Protein AF-A0A7X9KRI1-F1 (afdb_monomer_lite)

Structure (mmCIF, N/CA/C/O backbone):
data_AF-A0A7X9KRI1-F1
#
_entry.id   AF-A0A7X9KRI1-F1
#
loop_
_atom_site.group_PDB
_atom_site.id
_atom_site.type_symbol
_atom_site.label_atom_id
_atom_site.label_alt_id
_atom_site.label_comp_id
_atom_site.label_asym_id
_atom_site.label_entity_id
_atom_site.label_seq_id
_atom_site.pdbx_PDB_ins_code
_atom_site.Cartn_x
_atom_site.Cartn_y
_atom_site.Cartn_z
_atom_site.occupancy
_atom_site.B_iso_or_equiv
_atom_site.auth_seq_id
_atom_site.auth_comp_id
_atom_site.auth_asym_id
_atom_site.auth_atom_id
_atom_site.pdbx_PDB_model_num
ATOM 1 N N . MET A 1 1 ? 66.481 37.952 42.978 1.00 47.50 1 MET A N 1
ATOM 2 C CA . MET A 1 1 ? 66.354 36.515 42.652 1.00 47.50 1 MET A CA 1
ATOM 3 C C . MET A 1 1 ? 64.896 36.267 42.264 1.00 47.50 1 MET A C 1
ATOM 5 O O . MET A 1 1 ? 64.046 36.184 43.138 1.00 47.50 1 MET A O 1
ATOM 9 N N . VAL A 1 2 ? 64.579 36.342 40.968 1.00 37.78 2 VAL A N 1
ATOM 10 C CA . VAL A 1 2 ? 63.198 36.349 40.440 1.00 37.78 2 VAL A CA 1
ATOM 11 C C . VAL A 1 2 ? 62.730 34.905 40.237 1.00 37.78 2 VAL A C 1
ATOM 13 O O . VAL A 1 2 ? 63.400 34.142 39.549 1.00 37.78 2 VAL A O 1
ATOM 16 N N . ARG A 1 3 ? 61.605 34.516 40.853 1.00 44.22 3 ARG A N 1
ATOM 17 C CA . ARG A 1 3 ? 60.952 33.211 40.650 1.00 44.22 3 ARG A CA 1
ATOM 18 C C . ARG A 1 3 ? 59.952 33.323 39.497 1.00 44.22 3 ARG A C 1
ATOM 20 O O . ARG A 1 3 ? 58.999 34.088 39.595 1.00 44.22 3 ARG A O 1
ATOM 27 N N . PHE A 1 4 ? 60.168 32.559 38.429 1.00 47.22 4 PHE A N 1
ATOM 28 C CA . PHE A 1 4 ? 59.212 32.393 37.333 1.00 47.22 4 PHE A CA 1
ATOM 29 C C . PHE A 1 4 ? 58.209 31.287 37.683 1.00 47.22 4 PHE A C 1
ATOM 31 O O . PHE A 1 4 ? 58.608 30.165 37.984 1.00 47.22 4 PHE A O 1
ATOM 38 N N . TYR A 1 5 ? 56.914 31.597 37.626 1.00 49.72 5 TYR A N 1
ATOM 39 C CA . TYR A 1 5 ? 55.837 30.605 37.641 1.00 49.72 5 TYR A CA 1
ATOM 40 C C . TYR A 1 5 ? 55.411 30.337 36.194 1.00 49.72 5 TYR A C 1
ATOM 42 O O . TYR A 1 5 ? 55.049 31.265 35.472 1.00 49.72 5 TYR A O 1
ATOM 50 N N . HIS A 1 6 ? 55.464 29.080 35.753 1.00 50.38 6 HIS A N 1
ATOM 51 C CA . HIS A 1 6 ? 54.908 28.664 34.467 1.00 50.38 6 HIS A CA 1
ATOM 52 C C . HIS A 1 6 ? 53.459 28.210 34.661 1.00 50.38 6 HIS A C 1
ATOM 54 O O . HIS A 1 6 ? 53.194 27.209 35.321 1.00 50.38 6 HIS A O 1
ATOM 60 N N . ILE A 1 7 ? 52.526 28.972 34.091 1.00 54.62 7 ILE A N 1
ATOM 61 C CA . ILE A 1 7 ? 51.109 28.616 33.981 1.00 54.62 7 ILE A CA 1
ATOM 62 C C . ILE A 1 7 ? 50.945 27.837 32.674 1.00 54.62 7 ILE A C 1
ATOM 64 O O . ILE A 1 7 ? 51.150 28.385 31.593 1.00 54.62 7 ILE A O 1
ATOM 68 N N . ILE A 1 8 ? 50.603 26.553 32.771 1.00 50.59 8 ILE A N 1
ATOM 69 C CA . ILE A 1 8 ? 50.297 25.701 31.618 1.00 50.59 8 ILE A CA 1
ATOM 70 C C . ILE A 1 8 ? 48.796 25.827 31.335 1.00 50.59 8 ILE A C 1
ATOM 72 O O . ILE A 1 8 ? 47.972 25.398 32.139 1.00 50.59 8 ILE A O 1
ATOM 76 N N . TYR A 1 9 ? 48.438 26.419 30.195 1.00 43.12 9 TYR A N 1
ATOM 77 C CA . TYR A 1 9 ? 47.066 26.410 29.685 1.00 43.12 9 TYR A CA 1
ATOM 78 C C . TYR A 1 9 ? 46.799 25.079 28.975 1.00 43.12 9 TYR A C 1
ATOM 80 O O . TYR A 1 9 ? 47.398 24.788 27.941 1.00 43.12 9 TYR A O 1
ATOM 88 N N . LEU A 1 10 ? 45.895 24.267 29.527 1.00 44.69 10 LEU A N 1
ATOM 89 C CA . LEU A 1 10 ? 45.427 23.032 28.901 1.00 44.69 10 LEU A CA 1
ATOM 90 C C . LEU A 1 10 ? 44.306 23.375 27.905 1.00 44.69 10 LEU A C 1
ATOM 92 O O . LEU A 1 10 ? 43.187 23.699 28.297 1.00 44.69 10 LEU A O 1
ATOM 96 N N . PHE A 1 11 ? 44.614 23.336 26.610 1.00 45.22 11 PHE A N 1
ATOM 97 C CA . PHE A 1 11 ? 43.640 23.542 25.537 1.00 45.22 11 PHE A CA 1
ATOM 98 C C . PHE A 1 11 ? 42.855 22.235 25.326 1.00 45.22 11 PHE A C 1
ATOM 100 O O . PHE A 1 11 ? 43.357 21.279 24.737 1.00 45.22 11 PHE A O 1
ATOM 107 N N . SER A 1 12 ? 41.634 22.161 25.858 1.00 49.75 12 SER A N 1
ATOM 108 C CA . SER A 1 12 ? 40.716 21.038 25.629 1.00 49.75 12 SER A CA 1
ATOM 109 C C . SER A 1 12 ? 40.182 21.098 24.195 1.00 49.75 12 SER A C 1
ATOM 111 O O . SER A 1 12 ? 39.273 21.873 23.898 1.00 49.75 12 SER A O 1
ATOM 113 N N . LEU A 1 13 ? 40.728 20.268 23.307 1.00 46.34 13 LEU A N 1
ATOM 114 C CA . LEU A 1 13 ? 40.209 20.072 21.956 1.00 46.34 13 LEU A CA 1
ATOM 115 C C . LEU A 1 13 ? 38.943 19.199 22.020 1.00 46.34 13 LEU A C 1
ATOM 117 O O . LEU A 1 13 ? 39.018 17.979 22.157 1.00 46.34 13 LEU A O 1
ATOM 121 N N . SER A 1 14 ? 37.768 19.823 21.949 1.00 53.50 14 SER A N 1
ATOM 122 C CA . SER A 1 14 ? 36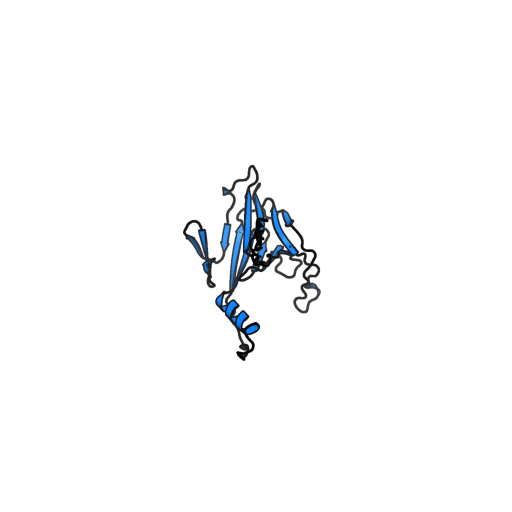.488 19.119 21.849 1.00 53.50 14 SER A CA 1
ATOM 123 C C . SER A 1 14 ? 36.386 18.433 20.484 1.00 53.50 14 SER A C 1
ATOM 125 O O . SER A 1 14 ? 36.140 19.078 19.467 1.00 53.50 14 SER A O 1
ATOM 127 N N . VAL A 1 15 ? 36.587 17.117 20.450 1.00 52.44 15 VAL A N 1
ATOM 128 C CA . VAL A 1 15 ? 36.335 16.303 19.258 1.00 52.44 15 VAL A CA 1
ATOM 129 C C . VAL A 1 15 ? 34.825 16.279 19.012 1.00 52.44 15 VAL A C 1
ATOM 131 O O . VAL A 1 15 ? 34.081 15.603 19.720 1.00 52.44 15 VAL A O 1
ATOM 134 N N . PHE A 1 16 ? 34.359 17.025 18.011 1.00 50.47 16 PHE A N 1
ATOM 135 C CA . PHE A 1 16 ? 33.021 16.835 17.458 1.00 50.47 16 PHE A CA 1
ATOM 136 C C . PHE A 1 16 ? 32.996 15.480 16.751 1.00 50.47 16 PHE A C 1
ATOM 138 O O . PHE A 1 16 ? 33.520 15.322 15.649 1.00 50.47 16 PHE A O 1
ATOM 145 N N . VAL A 1 17 ? 32.395 14.484 17.397 1.00 55.81 17 VAL A N 1
ATOM 146 C CA . VAL A 1 17 ? 32.051 13.225 16.740 1.00 55.81 17 VAL A CA 1
ATOM 147 C C . VAL A 1 17 ? 30.963 13.542 15.717 1.00 55.81 17 VAL A C 1
ATOM 149 O O . VAL A 1 17 ? 29.787 13.673 16.056 1.00 55.81 17 VAL A O 1
ATOM 152 N N . VAL A 1 18 ? 31.357 13.688 14.452 1.00 51.06 18 VAL A N 1
ATOM 153 C CA . VAL A 1 18 ? 30.425 13.672 13.324 1.00 51.06 18 VAL A CA 1
ATOM 154 C C . VAL A 1 18 ? 29.908 12.242 13.216 1.00 51.06 18 VAL A C 1
ATOM 156 O O . VAL A 1 18 ? 30.509 11.377 12.581 1.00 51.06 18 VAL A O 1
ATOM 159 N N . CYS A 1 19 ? 28.806 11.964 13.906 1.00 50.53 19 CYS A N 1
ATOM 160 C CA . CYS A 1 19 ? 28.076 10.727 13.706 1.00 50.53 19 CYS A CA 1
ATOM 161 C C . CYS A 1 19 ? 27.526 10.771 12.277 1.00 50.53 19 CYS A C 1
ATOM 163 O O . CYS A 1 19 ? 26.693 11.619 11.958 1.00 50.53 19 CYS A O 1
ATOM 165 N N . SER A 1 20 ? 28.031 9.903 11.397 1.00 44.53 20 SER A N 1
ATOM 166 C CA . SER A 1 20 ? 27.462 9.728 10.062 1.00 44.53 20 SER A CA 1
ATOM 167 C C . SER A 1 20 ? 26.020 9.252 10.222 1.00 44.53 20 SER A C 1
ATOM 169 O O . SER A 1 20 ? 25.772 8.075 10.487 1.00 44.53 20 SER A O 1
ATOM 171 N N . GLN A 1 21 ? 25.056 10.163 10.092 1.00 44.91 21 GLN A N 1
ATOM 172 C CA . GLN A 1 21 ? 23.663 9.770 9.951 1.00 44.91 21 GLN A CA 1
ATOM 173 C C . GLN A 1 21 ? 23.545 9.041 8.617 1.00 44.91 21 GLN A C 1
ATOM 175 O O . GLN A 1 21 ? 23.711 9.635 7.553 1.00 44.91 21 GLN A O 1
ATOM 180 N N . LYS A 1 22 ? 23.273 7.735 8.664 1.00 40.38 22 LYS A N 1
ATOM 181 C CA . LYS A 1 22 ? 22.769 7.031 7.489 1.00 40.38 22 LYS A CA 1
ATOM 182 C C . LYS A 1 22 ? 21.443 7.694 7.122 1.00 40.38 22 LYS A C 1
ATOM 184 O O . LYS A 1 22 ? 20.450 7.508 7.821 1.00 40.38 22 LYS A O 1
ATOM 189 N N . SER A 1 23 ? 21.451 8.508 6.068 1.00 42.72 23 SER A N 1
ATOM 190 C CA . SER A 1 23 ? 20.224 9.002 5.456 1.00 42.72 23 SER A CA 1
ATOM 191 C C . SER A 1 23 ? 19.541 7.801 4.823 1.00 42.72 23 SER A C 1
ATOM 193 O O . SER A 1 23 ? 19.980 7.287 3.795 1.00 42.72 23 SER A O 1
ATOM 195 N N . PHE A 1 24 ? 18.526 7.275 5.497 1.00 56.03 24 PHE A N 1
ATOM 196 C CA . PHE A 1 24 ? 17.651 6.302 4.875 1.00 56.03 24 PHE A CA 1
ATOM 197 C C . PHE A 1 24 ? 16.718 7.060 3.934 1.00 56.03 24 PHE A C 1
ATOM 199 O O . PHE A 1 24 ? 16.092 8.034 4.355 1.00 56.03 24 PHE A O 1
ATOM 206 N N . GLY A 1 25 ? 16.622 6.614 2.679 1.00 66.62 25 GLY A N 1
ATOM 207 C CA . GLY A 1 25 ? 15.650 7.157 1.735 1.00 66.62 25 GLY A CA 1
ATOM 208 C C . GLY A 1 25 ? 14.253 7.144 2.357 1.00 66.62 25 GLY A C 1
ATOM 209 O O . GLY A 1 25 ? 13.829 6.145 2.945 1.00 66.62 25 GLY A O 1
ATOM 210 N N . GLN A 1 26 ? 13.558 8.276 2.301 1.00 84.25 26 GLN A N 1
ATOM 211 C CA . GLN A 1 26 ? 12.195 8.360 2.802 1.00 84.25 26 GLN A CA 1
ATOM 212 C C . GLN A 1 26 ? 11.273 7.619 1.833 1.00 84.25 26 GLN A C 1
ATOM 214 O O . GLN A 1 26 ? 11.330 7.860 0.635 1.00 84.25 26 GLN A O 1
ATOM 219 N N . ILE A 1 27 ? 10.420 6.725 2.341 1.00 92.56 27 ILE A N 1
ATOM 220 C CA . ILE A 1 27 ? 9.393 6.101 1.505 1.00 92.56 27 ILE A CA 1
ATOM 221 C C . ILE A 1 27 ? 8.435 7.181 1.007 1.00 92.56 27 ILE A C 1
ATOM 223 O O . ILE A 1 27 ? 7.891 7.965 1.790 1.00 92.56 27 ILE A O 1
ATOM 227 N N . GLU A 1 28 ? 8.229 7.175 -0.301 1.00 95.62 28 GLU A N 1
ATOM 228 C CA . GLU A 1 28 ? 7.392 8.107 -1.037 1.00 95.62 28 GLU A CA 1
ATOM 229 C C . GLU A 1 28 ? 6.061 7.451 -1.399 1.00 95.62 28 GLU A C 1
ATOM 231 O O . GLU A 1 28 ? 6.025 6.370 -1.986 1.00 95.62 28 GLU A O 1
ATOM 236 N N . PHE A 1 29 ? 4.953 8.117 -1.078 1.00 98.00 29 PHE A N 1
ATOM 237 C CA . PHE A 1 29 ? 3.616 7.695 -1.481 1.00 98.00 29 PHE A CA 1
ATOM 238 C C . PHE A 1 29 ? 3.173 8.507 -2.690 1.00 98.00 29 PHE A C 1
ATOM 240 O O . PHE A 1 29 ? 2.866 9.697 -2.588 1.00 98.00 29 PHE A O 1
ATOM 247 N N . ILE A 1 30 ? 3.121 7.853 -3.840 1.00 98.38 30 ILE A N 1
ATOM 248 C CA . ILE A 1 30 ? 2.843 8.483 -5.125 1.00 98.38 30 ILE A CA 1
ATOM 249 C C . ILE A 1 30 ? 1.366 8.298 -5.449 1.00 98.38 30 ILE A C 1
ATOM 251 O O . ILE A 1 30 ? 0.853 7.176 -5.437 1.00 98.38 30 ILE A O 1
ATOM 255 N N . GLN A 1 31 ? 0.679 9.400 -5.735 1.00 98.56 31 GLN A N 1
ATOM 256 C CA . GLN A 1 31 ? -0.738 9.406 -6.085 1.00 98.56 31 GLN A CA 1
ATOM 257 C C . GLN A 1 31 ? -1.008 8.618 -7.369 1.00 98.56 31 GLN A C 1
ATOM 259 O O . GLN A 1 31 ? -0.341 8.839 -8.381 1.00 98.56 31 GLN A O 1
ATOM 264 N N . ASN A 1 32 ? -2.039 7.769 -7.367 1.00 97.94 32 ASN A N 1
ATOM 265 C CA . ASN A 1 32 ? -2.548 7.168 -8.596 1.00 97.94 32 ASN A CA 1
ATOM 266 C C . ASN A 1 32 ? -3.430 8.163 -9.371 1.00 97.94 32 ASN A C 1
ATOM 268 O O . ASN A 1 32 ? -4.465 8.606 -8.871 1.00 97.94 32 ASN A O 1
ATOM 272 N N . LYS A 1 33 ? -3.031 8.495 -10.600 1.00 97.19 33 LYS A N 1
ATOM 273 C CA . LYS A 1 33 ? -3.806 9.270 -11.583 1.00 97.19 33 LYS A CA 1
ATOM 274 C C . LYS A 1 33 ? -4.173 8.437 -12.822 1.00 97.19 33 LYS A C 1
ATOM 276 O O . LYS A 1 33 ? -4.645 8.999 -13.804 1.00 97.19 33 LYS A O 1
ATOM 281 N N . GLY A 1 34 ? -3.981 7.116 -12.770 1.00 94.88 34 GLY A N 1
ATOM 282 C CA . GLY A 1 34 ? -4.300 6.176 -13.851 1.00 94.88 34 GLY A CA 1
ATOM 283 C C . GLY A 1 34 ? -3.116 5.334 -14.327 1.00 94.88 34 GLY A C 1
ATOM 284 O O . GLY A 1 34 ? -3.307 4.431 -15.132 1.00 94.88 34 GLY A O 1
ATOM 285 N N . GLN A 1 35 ? -1.906 5.577 -13.814 1.00 94.88 35 GLN A N 1
ATOM 286 C CA . GLN A 1 35 ? -0.712 4.807 -14.177 1.00 94.88 35 GLN A CA 1
ATOM 287 C C . GLN A 1 35 ? -0.721 3.364 -13.638 1.00 94.88 35 GLN A C 1
ATOM 289 O O . GLN A 1 35 ? 0.057 2.530 -14.098 1.00 94.88 35 GLN A O 1
ATOM 294 N N . TRP A 1 36 ? -1.583 3.065 -12.659 1.00 95.12 36 TRP A N 1
ATOM 295 C CA . TRP A 1 36 ? -1.787 1.725 -12.099 1.00 95.12 36 TRP A CA 1
ATOM 296 C C . TRP A 1 36 ? -3.275 1.369 -12.057 1.00 95.12 36 TRP A C 1
ATOM 298 O O . TRP A 1 36 ? -4.143 2.206 -12.307 1.00 95.12 36 TRP A O 1
ATOM 308 N N . HIS A 1 37 ? -3.573 0.123 -11.681 1.00 95.81 37 HIS A N 1
ATOM 309 C CA . HIS A 1 37 ? -4.939 -0.385 -11.570 1.00 95.81 37 HIS A CA 1
ATOM 310 C C . HIS A 1 37 ? -5.843 0.531 -10.713 1.00 95.81 37 HIS A C 1
ATOM 312 O O . HIS A 1 37 ? -5.413 1.104 -9.712 1.00 95.81 37 HIS A O 1
ATOM 318 N N . ASN A 1 38 ? -7.117 0.663 -11.095 1.00 96.19 38 ASN A N 1
ATOM 319 C CA . ASN A 1 38 ? -8.053 1.668 -10.564 1.00 96.19 38 ASN A CA 1
ATOM 320 C C . ASN A 1 38 ? -8.417 1.519 -9.070 1.00 96.19 38 ASN A C 1
ATOM 322 O O . ASN A 1 38 ? -8.955 2.444 -8.463 1.00 96.19 38 ASN A O 1
ATOM 326 N N . ASN A 1 39 ? -8.131 0.366 -8.464 1.00 96.38 39 ASN A N 1
ATOM 327 C CA . ASN A 1 39 ? -8.321 0.125 -7.034 1.00 96.38 39 ASN A CA 1
ATOM 328 C C . ASN A 1 39 ? -7.217 0.778 -6.186 1.00 96.38 39 ASN A C 1
ATOM 330 O O . ASN A 1 39 ? -7.439 1.055 -5.004 1.00 96.38 39 ASN A O 1
ATOM 334 N N . VAL A 1 40 ? -6.054 1.055 -6.780 1.00 98.06 40 VAL A N 1
ATOM 335 C CA . VAL A 1 40 ? -4.910 1.670 -6.107 1.00 98.06 40 VAL A CA 1
ATOM 336 C C . VAL A 1 40 ? -5.153 3.166 -5.944 1.00 98.06 40 VAL A C 1
ATOM 338 O O . VAL A 1 40 ? -5.495 3.857 -6.899 1.00 98.06 40 VAL A O 1
ATOM 341 N N . GLN A 1 41 ? -4.954 3.672 -4.733 1.00 98.31 41 GLN A N 1
ATOM 342 C CA . GLN A 1 41 ? -5.008 5.098 -4.409 1.00 98.31 41 GLN A CA 1
ATOM 343 C C . GLN A 1 41 ? -3.601 5.708 -4.417 1.00 98.31 41 GLN A C 1
ATOM 345 O O . GLN A 1 41 ? -3.392 6.789 -4.965 1.00 98.31 41 GLN A O 1
ATOM 350 N N . TYR A 1 42 ? -2.632 4.982 -3.848 1.00 98.56 42 TYR A N 1
ATOM 351 C CA . TYR A 1 42 ? -1.225 5.373 -3.782 1.00 98.56 42 TYR A CA 1
ATOM 352 C C . TYR A 1 42 ? -0.319 4.151 -3.935 1.00 98.56 42 TYR A C 1
ATOM 354 O O . TYR A 1 42 ? -0.672 3.066 -3.471 1.00 98.56 42 TYR A O 1
ATOM 362 N N . LYS A 1 43 ? 0.864 4.334 -4.521 1.00 98.25 43 LYS A N 1
ATOM 363 C CA . LYS A 1 43 ? 1.939 3.330 -4.530 1.00 98.25 43 LYS A CA 1
ATOM 364 C C . LYS A 1 43 ? 3.140 3.860 -3.763 1.00 98.25 43 LYS A C 1
ATOM 366 O O . LYS A 1 43 ? 3.418 5.054 -3.825 1.00 98.25 43 LYS A O 1
ATOM 371 N N . ALA A 1 44 ? 3.850 2.972 -3.089 1.00 97.06 44 ALA A N 1
ATOM 372 C CA . ALA A 1 44 ? 5.141 3.259 -2.491 1.00 97.06 44 ALA A CA 1
ATOM 373 C C . ALA A 1 44 ? 6.141 2.152 -2.831 1.00 97.06 44 ALA A C 1
ATOM 375 O O . ALA A 1 44 ? 5.761 0.980 -2.908 1.00 97.06 44 ALA A O 1
ATOM 376 N N . GLU A 1 45 ? 7.405 2.517 -3.033 1.00 93.56 45 GLU A N 1
ATOM 377 C CA . GLU A 1 45 ? 8.492 1.537 -3.079 1.00 93.56 45 GLU A CA 1
ATOM 378 C C . GLU A 1 45 ? 8.933 1.191 -1.660 1.00 93.56 45 GLU A C 1
ATOM 380 O O . GLU A 1 45 ? 9.045 2.056 -0.789 1.00 93.56 45 GLU A O 1
ATOM 385 N N . VAL A 1 46 ? 9.160 -0.096 -1.427 1.00 88.94 46 VAL A N 1
ATOM 386 C CA . VAL A 1 46 ? 9.643 -0.642 -0.157 1.00 88.94 46 VAL A CA 1
ATOM 387 C C . VAL A 1 46 ? 10.846 -1.540 -0.436 1.00 88.94 46 VAL A C 1
ATOM 389 O O . VAL A 1 46 ? 11.078 -1.933 -1.574 1.00 88.94 46 VAL A O 1
ATOM 392 N N . SER A 1 47 ? 11.631 -1.875 0.588 1.00 77.88 47 SER A N 1
ATOM 393 C CA . SER A 1 47 ? 12.984 -2.437 0.428 1.00 77.88 47 SER A CA 1
ATOM 394 C C . SER A 1 47 ? 13.117 -3.632 -0.528 1.00 77.88 47 SER A C 1
ATOM 396 O O . SER A 1 47 ? 14.151 -3.757 -1.170 1.00 77.88 47 SER A O 1
ATOM 398 N N . ALA A 1 48 ? 12.102 -4.495 -0.638 1.00 78.12 48 ALA A N 1
ATOM 399 C CA . ALA A 1 48 ? 12.106 -5.653 -1.537 1.00 78.12 48 ALA A CA 1
ATOM 400 C C . ALA A 1 48 ? 10.842 -5.725 -2.414 1.00 78.12 48 ALA A C 1
ATOM 402 O O . ALA A 1 48 ? 10.324 -6.810 -2.672 1.00 78.12 48 ALA A O 1
ATOM 403 N N . GLY A 1 49 ? 10.303 -4.576 -2.835 1.00 92.00 49 GLY A N 1
ATOM 404 C CA . GLY A 1 49 ? 9.200 -4.519 -3.793 1.00 92.00 49 GLY A CA 1
ATOM 405 C C . GLY A 1 49 ? 8.331 -3.277 -3.634 1.00 92.00 49 GLY A C 1
ATOM 406 O O . GLY A 1 49 ? 8.841 -2.171 -3.476 1.00 92.00 49 GLY A O 1
ATOM 407 N N . SER A 1 50 ? 7.008 -3.433 -3.680 1.00 95.75 50 SER A N 1
ATOM 408 C CA . SER A 1 50 ? 6.093 -2.285 -3.684 1.00 95.75 50 SER A CA 1
ATOM 409 C C . SER A 1 50 ? 4.867 -2.497 -2.804 1.00 95.75 50 SER A C 1
ATOM 411 O O . SER A 1 50 ? 4.297 -3.586 -2.745 1.00 95.75 50 SER A O 1
ATOM 413 N N . LEU A 1 51 ? 4.413 -1.414 -2.183 1.00 97.44 51 LEU A N 1
ATOM 414 C CA . LEU A 1 51 ? 3.128 -1.312 -1.506 1.00 97.44 51 LEU A CA 1
ATOM 415 C C . LEU A 1 51 ? 2.128 -0.589 -2.411 1.00 97.44 51 LEU A C 1
ATOM 417 O O . LEU A 1 51 ? 2.417 0.488 -2.930 1.00 97.44 51 LEU A O 1
ATOM 421 N N . TYR A 1 52 ? 0.923 -1.135 -2.520 1.00 98.50 52 TYR A N 1
ATOM 422 C CA . TYR A 1 52 ? -0.212 -0.518 -3.197 1.00 98.50 52 TYR A CA 1
ATOM 423 C C . TYR A 1 52 ? -1.319 -0.285 -2.173 1.00 98.50 52 TYR A C 1
ATOM 425 O O . TYR A 1 52 ? -1.941 -1.235 -1.699 1.00 98.50 52 TYR A O 1
ATOM 433 N N . LEU A 1 53 ? -1.553 0.975 -1.809 1.00 98.44 53 LEU A N 1
ATOM 434 C CA . LEU A 1 53 ? -2.631 1.348 -0.899 1.00 98.44 53 LEU A CA 1
ATOM 435 C C . LEU A 1 53 ? -3.964 1.357 -1.644 1.00 98.44 53 LEU A C 1
ATOM 437 O O . LEU A 1 53 ? -4.093 1.988 -2.694 1.00 98.44 53 LEU A O 1
ATOM 441 N N . GLU A 1 54 ? -4.962 0.690 -1.078 1.00 97.81 54 GLU A N 1
ATOM 442 C CA . GLU A 1 54 ? -6.323 0.591 -1.600 1.00 97.81 54 GLU A CA 1
ATOM 443 C C . GLU A 1 54 ? -7.310 1.121 -0.554 1.00 97.81 54 GLU A C 1
ATOM 445 O O . GLU A 1 54 ? -6.969 1.260 0.617 1.00 97.81 54 GLU A O 1
ATOM 450 N N . LYS A 1 55 ? -8.566 1.381 -0.937 1.00 96.06 55 LYS A N 1
ATOM 451 C CA . LYS A 1 55 ? -9.571 1.925 -0.001 1.00 96.06 55 LYS A CA 1
ATOM 452 C C . LYS A 1 55 ? -9.733 1.080 1.271 1.00 96.06 55 LYS A C 1
ATOM 454 O O . LYS A 1 55 ? -9.738 1.628 2.366 1.00 96.06 55 LYS A O 1
ATOM 459 N N . ASN A 1 56 ? -9.810 -0.245 1.130 1.00 94.56 56 ASN A N 1
ATOM 460 C CA . ASN A 1 56 ? -10.154 -1.157 2.231 1.00 94.56 56 ASN A CA 1
ATOM 461 C C . ASN A 1 56 ? -9.031 -2.159 2.517 1.00 94.56 56 ASN A C 1
ATOM 463 O O . ASN A 1 56 ? -9.292 -3.318 2.848 1.00 94.56 56 ASN A O 1
ATOM 467 N N . GLY A 1 57 ? -7.782 -1.757 2.308 1.00 97.25 57 GLY A N 1
ATOM 468 C CA . GLY A 1 57 ? -6.653 -2.659 2.449 1.00 97.25 57 GLY A CA 1
ATOM 469 C C . GLY A 1 57 ? -5.442 -2.199 1.664 1.00 97.25 57 GLY A C 1
ATOM 470 O O . GLY A 1 57 ? -5.337 -1.047 1.251 1.00 97.25 57 GLY A O 1
ATOM 471 N N . PHE A 1 58 ? -4.524 -3.120 1.437 1.00 97.56 58 PHE A N 1
ATOM 472 C CA . PHE A 1 58 ? -3.354 -2.874 0.614 1.00 97.56 58 PHE A CA 1
ATOM 473 C C . PHE A 1 58 ? -2.848 -4.176 0.005 1.00 97.56 58 PHE A C 1
ATOM 475 O O . PHE A 1 58 ? -3.088 -5.263 0.533 1.00 97.56 58 PHE A O 1
ATOM 482 N N . THR A 1 59 ? -2.129 -4.058 -1.101 1.00 98.06 59 THR A N 1
ATOM 483 C CA . THR A 1 59 ? -1.418 -5.169 -1.734 1.00 98.06 59 THR A CA 1
ATOM 484 C C . THR A 1 59 ? 0.081 -4.940 -1.577 1.00 98.06 59 THR A C 1
ATOM 486 O O . THR A 1 59 ? 0.558 -3.823 -1.780 1.00 98.06 59 THR A O 1
ATOM 489 N N . ILE A 1 60 ? 0.826 -5.981 -1.211 1.00 96.38 60 ILE A N 1
ATOM 490 C CA . ILE A 1 60 ? 2.290 -5.961 -1.166 1.00 96.38 60 ILE A CA 1
ATOM 491 C C . ILE A 1 60 ? 2.800 -6.874 -2.270 1.00 96.38 60 ILE A C 1
ATOM 493 O O . ILE A 1 60 ? 2.420 -8.041 -2.333 1.00 96.38 60 ILE A O 1
ATOM 497 N N . LEU A 1 61 ? 3.662 -6.333 -3.124 1.00 97.19 61 LEU A N 1
ATOM 498 C CA . LEU A 1 61 ? 4.502 -7.090 -4.041 1.00 97.19 61 LEU A CA 1
ATOM 499 C C . LEU A 1 61 ? 5.865 -7.274 -3.378 1.00 97.19 61 LEU A C 1
ATOM 501 O O . LEU A 1 61 ? 6.526 -6.283 -3.080 1.00 97.19 61 LEU A O 1
ATOM 505 N N . LEU A 1 62 ? 6.267 -8.523 -3.172 1.00 95.75 62 LEU A N 1
ATOM 506 C CA . LEU A 1 62 ? 7.602 -8.907 -2.734 1.00 95.75 62 LEU A CA 1
ATOM 507 C C . LEU A 1 62 ? 8.388 -9.486 -3.904 1.00 95.75 62 LEU A C 1
ATOM 509 O O . LEU A 1 62 ? 7.834 -10.187 -4.753 1.00 95.75 62 LEU A O 1
ATOM 513 N N . GLN A 1 63 ? 9.684 -9.235 -3.898 1.00 95.38 63 GLN A N 1
ATOM 514 C CA . GLN A 1 63 ? 10.664 -9.793 -4.814 1.00 95.38 63 GLN A CA 1
ATOM 515 C C . GLN A 1 63 ? 11.680 -10.596 -4.006 1.00 95.38 63 GLN A C 1
ATOM 517 O O . GLN A 1 63 ? 12.024 -10.221 -2.884 1.00 95.38 63 GLN A O 1
ATOM 522 N N . ASN A 1 64 ? 12.147 -11.710 -4.564 1.00 94.75 64 ASN A N 1
ATOM 523 C CA . ASN A 1 64 ? 13.180 -12.517 -3.935 1.00 94.75 64 ASN A CA 1
ATOM 524 C C . ASN A 1 64 ? 14.460 -11.678 -3.763 1.00 94.75 64 ASN A C 1
ATOM 526 O O . ASN A 1 64 ? 14.974 -11.103 -4.723 1.00 94.75 64 ASN A O 1
ATOM 530 N N . ALA A 1 65 ? 14.956 -11.589 -2.527 1.00 89.94 65 ALA A N 1
ATOM 531 C CA . ALA A 1 65 ? 16.082 -10.723 -2.191 1.00 89.94 65 ALA A CA 1
ATOM 532 C C . ALA A 1 65 ? 17.395 -11.153 -2.869 1.00 89.94 65 ALA A C 1
ATOM 534 O O . ALA A 1 65 ? 18.192 -10.289 -3.237 1.00 89.94 65 ALA A O 1
ATOM 535 N N . ASP A 1 66 ? 17.605 -12.457 -3.068 1.00 90.88 66 ASP A N 1
ATOM 536 C CA . ASP A 1 66 ? 18.794 -12.985 -3.741 1.00 90.88 66 ASP A CA 1
ATOM 537 C C . ASP A 1 66 ? 18.752 -12.679 -5.241 1.00 90.88 66 ASP A C 1
ATOM 539 O O . ASP A 1 66 ? 19.756 -12.233 -5.797 1.00 90.88 66 ASP A O 1
ATOM 543 N N . ASP A 1 67 ? 17.583 -12.810 -5.878 1.00 92.31 67 ASP A N 1
ATOM 544 C CA . ASP A 1 67 ? 17.389 -12.406 -7.275 1.00 92.31 67 ASP A CA 1
ATOM 545 C C . ASP A 1 67 ? 17.659 -10.900 -7.442 1.00 92.31 67 ASP A C 1
ATOM 547 O O . ASP A 1 67 ? 18.431 -10.498 -8.314 1.00 92.31 67 ASP A O 1
ATOM 551 N N . VAL A 1 68 ? 17.087 -10.047 -6.581 1.00 89.12 68 VAL A N 1
ATOM 552 C CA . VAL A 1 68 ? 17.311 -8.586 -6.628 1.00 89.12 68 VAL A CA 1
ATOM 553 C C . VAL A 1 68 ? 18.786 -8.241 -6.420 1.00 89.12 68 VAL A C 1
ATOM 555 O O . VAL A 1 68 ? 19.327 -7.379 -7.121 1.00 89.12 68 VAL A O 1
ATOM 558 N N . LYS A 1 69 ? 19.458 -8.916 -5.483 1.00 87.19 69 LYS A N 1
ATOM 559 C CA . LYS A 1 69 ? 20.888 -8.727 -5.231 1.00 87.19 69 LYS A CA 1
ATOM 560 C C . LYS A 1 69 ? 21.718 -9.137 -6.445 1.00 87.19 69 LYS A C 1
ATOM 562 O O . LYS A 1 69 ? 22.554 -8.352 -6.883 1.00 87.19 69 LYS A O 1
ATOM 567 N N . MET A 1 70 ? 21.443 -10.306 -7.024 1.00 86.69 70 MET A N 1
ATOM 568 C CA . MET A 1 70 ? 22.116 -10.783 -8.231 1.00 86.69 70 MET A CA 1
ATOM 569 C C . MET A 1 70 ? 21.918 -9.803 -9.391 1.00 86.69 70 MET A C 1
ATOM 571 O O . MET A 1 70 ? 22.877 -9.462 -10.079 1.00 86.69 70 MET A O 1
ATOM 575 N N . PHE A 1 71 ? 20.698 -9.294 -9.582 1.00 85.81 71 PHE A N 1
ATOM 576 C CA . PHE A 1 71 ? 20.416 -8.272 -10.589 1.00 85.81 71 PHE A CA 1
ATOM 577 C C . PHE A 1 71 ? 21.219 -6.992 -10.346 1.00 85.81 71 PHE A C 1
ATOM 579 O O . PHE A 1 71 ? 21.885 -6.500 -11.252 1.00 85.81 71 PHE A O 1
ATOM 586 N N . THR A 1 72 ? 21.215 -6.485 -9.113 1.00 83.50 72 THR A N 1
ATOM 587 C CA . THR A 1 72 ? 21.949 -5.267 -8.737 1.00 83.50 72 THR A CA 1
ATOM 588 C C . THR A 1 72 ? 23.453 -5.426 -8.962 1.00 83.50 72 THR A C 1
ATOM 590 O O . THR A 1 72 ? 24.087 -4.521 -9.499 1.00 83.50 72 THR A O 1
ATOM 593 N N . GLU A 1 73 ? 24.027 -6.580 -8.618 1.00 84.38 73 GLU A N 1
ATOM 594 C CA . GLU A 1 73 ? 25.440 -6.890 -8.870 1.00 84.38 73 GLU A CA 1
ATOM 595 C C . GLU A 1 73 ? 25.761 -6.985 -10.368 1.00 84.38 73 GLU A C 1
ATOM 597 O O . GLU A 1 73 ? 26.854 -6.607 -10.775 1.00 84.38 73 GLU A O 1
ATOM 602 N N . MET A 1 74 ? 24.829 -7.438 -11.210 1.00 79.69 74 MET A N 1
ATOM 603 C CA . MET A 1 74 ? 25.037 -7.458 -12.663 1.00 79.69 74 MET A CA 1
ATOM 604 C C . MET A 1 74 ? 24.955 -6.063 -13.295 1.00 79.69 74 MET A C 1
ATOM 606 O O . MET A 1 74 ? 25.717 -5.773 -14.212 1.00 79.69 74 MET A O 1
ATOM 610 N N . VAL A 1 75 ? 24.037 -5.203 -12.837 1.00 80.88 75 VAL A N 1
ATOM 611 C CA . VAL A 1 75 ? 23.850 -3.848 -13.403 1.00 80.88 75 VAL A CA 1
ATOM 612 C C . VAL A 1 75 ? 24.878 -2.850 -12.866 1.00 80.88 75 VAL A C 1
ATOM 614 O O . VAL A 1 75 ? 25.284 -1.940 -13.585 1.00 80.88 75 VAL A O 1
ATOM 617 N N . HIS A 1 76 ? 25.280 -2.994 -11.602 1.00 77.81 76 HIS A N 1
ATOM 618 C CA . HIS A 1 76 ? 26.071 -1.995 -10.875 1.00 77.81 76 HIS A CA 1
ATOM 619 C C . HIS A 1 76 ? 27.336 -2.561 -10.205 1.00 77.81 76 HIS A C 1
ATOM 621 O O . HIS A 1 76 ? 28.008 -1.838 -9.468 1.00 77.81 76 HIS A O 1
ATOM 627 N N . GLY A 1 77 ? 27.663 -3.841 -10.405 1.00 65.31 77 GLY A N 1
ATOM 628 C CA . GLY A 1 77 ? 28.895 -4.444 -9.890 1.00 65.31 77 GLY A CA 1
ATOM 629 C C . GLY A 1 77 ? 30.146 -3.929 -10.604 1.00 65.31 77 GLY A C 1
ATOM 630 O O . GLY A 1 77 ? 30.084 -3.477 -11.743 1.00 65.31 77 GLY A O 1
ATOM 631 N N . ASN A 1 78 ? 31.289 -3.989 -9.910 1.00 58.75 78 ASN A N 1
ATOM 632 C CA . ASN A 1 78 ? 32.580 -3.473 -10.382 1.00 58.75 78 ASN A CA 1
ATOM 633 C C . ASN A 1 78 ? 32.905 -3.881 -11.832 1.00 58.75 78 ASN A C 1
ATOM 635 O O . ASN A 1 78 ? 32.856 -5.062 -12.180 1.00 58.75 78 ASN A O 1
ATOM 639 N N . GLU A 1 79 ? 33.360 -2.897 -12.616 1.00 55.34 79 GLU A N 1
ATOM 640 C CA . GLU A 1 79 ? 33.713 -2.967 -14.048 1.00 55.34 79 GLU A CA 1
ATOM 641 C C . GLU A 1 79 ? 34.720 -4.071 -14.429 1.00 55.34 79 GLU A C 1
ATOM 643 O O . GLU A 1 79 ? 34.910 -4.373 -15.605 1.00 55.34 79 GLU A O 1
ATOM 648 N N . THR A 1 80 ? 35.380 -4.700 -13.454 1.00 55.88 80 THR A N 1
ATOM 649 C CA . THR A 1 80 ? 36.392 -5.740 -13.681 1.00 55.88 80 THR A CA 1
ATOM 650 C C . THR A 1 80 ? 35.813 -7.110 -14.027 1.00 55.88 80 THR A C 1
ATOM 652 O O . THR A 1 80 ? 36.545 -7.963 -14.529 1.00 55.88 80 THR A O 1
ATOM 655 N N . ALA A 1 81 ? 34.518 -7.340 -13.802 1.00 56.81 81 ALA A N 1
ATOM 656 C CA . ALA A 1 81 ? 33.845 -8.559 -14.226 1.00 56.81 81 ALA A CA 1
ATOM 657 C C . ALA A 1 81 ? 33.006 -8.276 -15.479 1.00 56.81 81 ALA A C 1
ATOM 659 O O . ALA A 1 81 ? 31.835 -7.920 -15.387 1.00 56.81 81 ALA A O 1
ATOM 660 N N . THR A 1 82 ? 33.583 -8.488 -16.663 1.00 55.19 82 THR A N 1
ATOM 661 C CA . THR A 1 82 ? 32.860 -8.556 -17.944 1.00 55.19 82 THR A CA 1
ATOM 662 C C . THR A 1 82 ? 31.985 -9.810 -17.995 1.00 55.19 82 THR A C 1
ATOM 664 O O . THR A 1 82 ? 32.203 -10.730 -18.783 1.00 55.19 82 THR A O 1
ATOM 667 N N . ARG A 1 83 ? 30.990 -9.895 -17.111 1.00 61.97 83 ARG A N 1
ATOM 668 C CA . ARG A 1 83 ? 29.936 -10.897 -17.229 1.00 61.97 83 ARG A CA 1
ATOM 669 C C . ARG A 1 83 ? 28.889 -10.337 -18.188 1.00 61.97 83 ARG A C 1
ATOM 671 O O . ARG A 1 83 ? 28.303 -9.303 -17.876 1.00 61.97 83 ARG A O 1
ATOM 678 N N . PRO A 1 84 ? 28.668 -10.964 -19.357 1.00 66.94 84 PRO A N 1
ATOM 679 C CA . PRO A 1 84 ? 27.589 -10.545 -20.235 1.00 66.94 84 PRO A CA 1
ATOM 680 C C . PRO A 1 84 ? 26.267 -10.652 -19.478 1.00 66.94 84 PRO A C 1
ATOM 682 O O . PRO A 1 84 ? 26.030 -11.625 -18.756 1.00 66.94 84 PRO A O 1
ATOM 685 N N . PHE A 1 85 ? 25.421 -9.636 -19.638 1.00 69.44 85 PHE A N 1
ATOM 686 C CA . PHE A 1 85 ? 24.062 -9.683 -19.121 1.00 69.44 85 PHE A CA 1
ATOM 687 C C . PHE A 1 85 ? 23.362 -10.892 -19.751 1.00 69.44 85 PHE A C 1
ATOM 689 O O . PHE A 1 85 ? 23.425 -11.041 -20.974 1.00 69.44 85 PHE A O 1
ATOM 696 N N . PRO A 1 86 ? 22.745 -11.787 -18.964 1.00 76.19 86 PRO A N 1
ATOM 697 C CA . PRO A 1 86 ? 22.102 -12.953 -19.540 1.00 76.19 86 PRO A CA 1
ATOM 698 C C . PRO A 1 86 ? 20.924 -12.516 -20.415 1.00 76.19 86 PRO A C 1
ATOM 700 O O . PRO A 1 86 ? 20.172 -11.615 -20.044 1.00 76.19 86 PRO A O 1
ATOM 703 N N . ASP A 1 87 ? 20.707 -13.219 -21.530 1.00 81.25 87 ASP A N 1
ATOM 704 C CA . ASP A 1 87 ? 19.559 -12.986 -22.424 1.00 81.25 87 ASP A CA 1
ATOM 705 C C . ASP A 1 87 ? 18.212 -13.108 -21.690 1.00 81.25 87 ASP A C 1
ATOM 707 O O . ASP A 1 87 ? 17.191 -12.573 -22.124 1.00 81.25 87 ASP A O 1
ATOM 711 N N . LYS A 1 88 ? 18.198 -13.852 -20.577 1.00 85.31 88 LYS A N 1
ATOM 712 C CA . LYS A 1 88 ? 17.043 -14.029 -19.700 1.00 85.31 88 LYS A CA 1
ATOM 713 C C . LYS A 1 88 ? 17.467 -13.946 -18.243 1.00 85.31 88 LYS A C 1
ATOM 715 O O . LYS A 1 88 ? 18.355 -14.668 -17.800 1.00 85.31 88 LYS A O 1
ATOM 720 N N . PHE A 1 89 ? 16.745 -13.134 -17.487 1.00 88.62 89 PHE A N 1
ATOM 721 C CA . PHE A 1 89 ? 16.816 -13.075 -16.036 1.00 88.62 89 PHE A CA 1
ATOM 722 C C . PHE A 1 89 ? 15.425 -13.359 -15.465 1.00 88.62 89 PHE A C 1
ATOM 724 O O . PHE A 1 89 ? 14.432 -12.830 -15.966 1.00 88.62 89 PHE A O 1
ATOM 731 N N . THR A 1 90 ? 15.346 -14.210 -14.443 1.00 92.44 90 THR A N 1
ATOM 732 C CA . THR A 1 90 ? 14.085 -14.509 -13.753 1.00 92.44 90 THR A CA 1
ATOM 733 C C . THR A 1 90 ? 14.093 -13.811 -12.405 1.00 92.44 90 THR A C 1
ATOM 735 O O . THR A 1 90 ? 14.987 -14.052 -11.605 1.00 92.44 90 THR A O 1
ATOM 738 N N . LEU A 1 91 ? 13.088 -12.970 -12.163 1.00 93.00 91 LEU A N 1
ATOM 739 C CA . LEU A 1 91 ? 12.854 -12.331 -10.873 1.00 93.00 91 LEU A CA 1
ATOM 740 C C . LEU A 1 91 ? 11.657 -12.993 -10.195 1.00 93.00 91 LEU A C 1
ATOM 742 O O . LEU A 1 91 ? 10.505 -12.702 -10.537 1.00 93.00 91 LEU A O 1
ATOM 746 N N . HIS A 1 92 ? 11.906 -13.874 -9.230 1.00 96.31 92 HIS A N 1
ATOM 747 C CA . HIS A 1 92 ? 10.825 -14.489 -8.473 1.00 96.31 92 HIS A CA 1
ATOM 748 C C . HIS A 1 92 ? 10.136 -13.427 -7.624 1.00 96.31 92 HIS A C 1
ATOM 750 O O . HIS A 1 92 ? 10.759 -12.728 -6.827 1.00 96.31 92 HIS A O 1
ATOM 756 N N . SER A 1 93 ? 8.827 -13.301 -7.813 1.00 96.38 93 SER A N 1
ATOM 757 C CA . SER A 1 93 ? 8.008 -12.315 -7.121 1.00 96.38 93 SER A CA 1
ATOM 758 C C . SER A 1 93 ? 6.745 -12.963 -6.579 1.00 96.38 93 SER A C 1
ATOM 760 O O . SER A 1 93 ? 6.216 -13.911 -7.162 1.00 96.38 93 SER A O 1
ATOM 762 N N . PHE A 1 94 ? 6.238 -12.433 -5.474 1.00 97.19 94 PHE A N 1
ATOM 763 C CA . PHE A 1 94 ? 4.983 -12.865 -4.881 1.00 97.19 94 PHE A CA 1
ATOM 764 C C . PHE A 1 94 ? 4.195 -11.651 -4.413 1.00 97.19 94 PHE A C 1
ATOM 766 O O . PHE A 1 94 ? 4.718 -10.809 -3.688 1.00 97.19 94 PHE A O 1
ATOM 773 N N . ALA A 1 95 ? 2.929 -11.567 -4.813 1.00 97.25 95 ALA A N 1
ATOM 774 C CA . ALA A 1 95 ? 2.023 -10.538 -4.336 1.00 97.25 95 ALA A CA 1
ATOM 775 C C . ALA A 1 95 ? 0.993 -11.143 -3.384 1.00 97.25 95 ALA A C 1
ATOM 777 O O . ALA A 1 95 ? 0.415 -12.190 -3.677 1.00 97.25 95 ALA A O 1
ATOM 778 N N . TYR A 1 96 ? 0.731 -10.461 -2.274 1.00 97.38 96 TYR A N 1
ATOM 779 C CA . TYR A 1 96 ? -0.376 -10.792 -1.387 1.00 97.38 96 TYR A CA 1
ATOM 780 C C . TYR A 1 96 ? -1.188 -9.563 -1.024 1.00 97.38 96 TYR A C 1
ATOM 782 O O . TYR A 1 96 ? -0.698 -8.430 -1.051 1.00 97.38 96 TYR A O 1
ATOM 790 N N . LYS A 1 97 ? -2.445 -9.804 -0.661 1.00 98.00 97 LYS A N 1
ATOM 791 C CA . LYS A 1 97 ? -3.390 -8.750 -0.313 1.00 98.00 97 LYS A CA 1
ATOM 792 C C . LYS A 1 97 ? -3.763 -8.822 1.155 1.00 98.00 97 LYS A C 1
ATOM 794 O O . LYS A 1 97 ? -4.048 -9.899 1.667 1.00 98.00 97 LYS A O 1
ATOM 799 N N . VAL A 1 98 ? -3.812 -7.665 1.801 1.00 97.81 98 VAL A N 1
ATOM 800 C CA . VAL A 1 98 ? -4.374 -7.487 3.138 1.00 97.81 98 VAL A CA 1
ATOM 801 C C . VAL A 1 98 ? -5.672 -6.710 3.004 1.00 97.81 98 VAL A C 1
ATOM 803 O O . VAL A 1 98 ? -5.679 -5.590 2.497 1.00 97.81 98 VAL A O 1
ATOM 806 N N . LYS A 1 99 ? -6.780 -7.299 3.446 1.00 98.00 99 LYS A N 1
ATOM 807 C CA . LYS A 1 99 ? -8.111 -6.687 3.451 1.00 98.00 99 LYS A CA 1
ATOM 808 C C . LYS A 1 99 ? -8.513 -6.312 4.868 1.00 98.00 99 LYS A C 1
ATOM 810 O O . LYS A 1 99 ? -8.341 -7.097 5.800 1.00 98.00 99 LYS A O 1
ATOM 815 N N . PHE A 1 100 ? -9.105 -5.136 5.014 1.00 97.56 100 PHE A N 1
ATOM 816 C CA . PHE A 1 100 ? -9.715 -4.668 6.252 1.00 97.56 100 PHE A CA 1
ATOM 817 C C . PHE A 1 100 ? -11.186 -5.084 6.250 1.00 97.56 100 PHE A C 1
ATOM 819 O O . PHE A 1 100 ? -12.020 -4.467 5.583 1.00 97.56 100 PHE A O 1
ATOM 826 N N . LEU A 1 101 ? -11.500 -6.188 6.929 1.00 97.56 101 LEU A N 1
ATOM 827 C CA . LEU A 1 101 ? -12.857 -6.731 6.937 1.00 97.56 101 LEU A CA 1
ATOM 828 C C . LEU A 1 101 ? -13.781 -5.817 7.740 1.00 97.56 101 LEU A C 1
ATOM 830 O O . LEU A 1 101 ? -13.434 -5.404 8.839 1.00 97.56 101 LEU A O 1
ATOM 834 N N . ASN A 1 102 ? -14.971 -5.538 7.204 1.00 95.88 102 ASN A N 1
ATOM 835 C CA . ASN A 1 102 ? -15.959 -4.621 7.792 1.00 95.88 102 ASN A CA 1
ATOM 836 C C . ASN A 1 102 ? -15.483 -3.162 7.923 1.00 95.88 102 ASN A C 1
ATOM 838 O O . ASN A 1 102 ? -16.100 -2.374 8.641 1.00 95.88 102 ASN A O 1
ATOM 842 N N . ALA A 1 103 ? -14.400 -2.790 7.236 1.00 95.62 103 ALA A N 1
ATOM 843 C CA . ALA A 1 103 ? -13.986 -1.401 7.135 1.00 95.62 103 ALA A CA 1
ATOM 844 C C . ALA A 1 103 ? -14.981 -0.571 6.308 1.00 95.62 103 ALA A C 1
ATOM 846 O O . ALA A 1 103 ? -15.710 -1.095 5.461 1.00 95.62 103 ALA A O 1
ATOM 847 N N . SER A 1 104 ? -14.972 0.744 6.527 1.00 93.31 104 SER A N 1
ATOM 848 C CA . SER A 1 104 ? -15.685 1.708 5.688 1.00 93.31 104 SER A CA 1
ATOM 849 C C . SER A 1 104 ? -15.320 1.509 4.217 1.00 93.31 104 SER A C 1
ATOM 851 O O . SER A 1 104 ? -14.143 1.458 3.882 1.00 93.31 104 SER A O 1
ATOM 853 N N . ALA A 1 105 ? -16.320 1.445 3.332 1.00 90.94 105 ALA A N 1
ATOM 854 C CA . ALA A 1 105 ? -16.100 1.262 1.894 1.00 90.94 105 ALA A CA 1
ATOM 855 C C . ALA A 1 105 ? -15.474 2.486 1.196 1.00 90.94 105 ALA A C 1
ATOM 857 O O . ALA A 1 105 ? -14.944 2.376 0.088 1.00 90.94 105 ALA A O 1
ATOM 858 N N . SER A 1 106 ? -15.558 3.650 1.841 1.00 91.12 106 SER A N 1
ATOM 859 C CA . SER A 1 106 ? -15.075 4.933 1.331 1.00 91.12 106 SER A CA 1
ATOM 860 C C . SER A 1 106 ? -14.460 5.738 2.478 1.00 91.12 106 SER A C 1
ATOM 862 O O . SER A 1 106 ? -15.064 6.715 2.928 1.00 91.12 106 SER A O 1
ATOM 864 N N . PRO A 1 107 ? -13.289 5.332 3.006 1.00 92.88 107 PRO A N 1
ATOM 865 C CA . PRO A 1 107 ? -12.612 6.120 4.024 1.00 92.88 107 PRO A CA 1
ATOM 866 C C . PRO A 1 107 ? -12.194 7.470 3.441 1.00 92.88 107 PRO A C 1
ATOM 868 O O . PRO A 1 107 ? -11.883 7.588 2.253 1.00 92.88 107 PRO A O 1
ATOM 871 N N . PHE A 1 108 ? -12.159 8.496 4.286 1.00 96.00 108 PHE A N 1
ATOM 872 C CA . PHE A 1 108 ? -11.614 9.783 3.876 1.00 96.00 108 PHE A CA 1
ATOM 873 C C . PHE A 1 108 ? -10.085 9.690 3.875 1.00 96.00 108 PHE A C 1
ATOM 875 O O . PHE A 1 108 ? -9.468 9.518 4.926 1.00 96.00 108 PHE A O 1
ATOM 882 N N . ILE A 1 109 ? -9.477 9.756 2.691 1.00 97.88 109 ILE A N 1
ATOM 883 C CA . ILE A 1 109 ? -8.030 9.614 2.521 1.00 97.88 109 ILE A CA 1
ATOM 884 C C . ILE A 1 109 ? -7.394 11.001 2.533 1.00 97.88 109 ILE A C 1
ATOM 886 O O . ILE A 1 109 ? -7.639 11.826 1.656 1.00 97.88 109 ILE A O 1
ATOM 890 N N . GLN A 1 110 ? -6.561 11.240 3.536 1.00 98.25 110 GLN A N 1
ATOM 891 C CA . GLN A 1 110 ? -5.851 12.484 3.766 1.00 98.25 110 GLN A CA 1
ATOM 892 C C . GLN A 1 110 ? -4.352 12.268 3.522 1.00 98.25 110 GLN A C 1
ATOM 894 O O . GLN A 1 110 ? -3.664 11.724 4.395 1.00 98.25 110 GLN A O 1
ATOM 899 N N . PRO A 1 111 ? -3.822 12.671 2.356 1.00 97.94 111 PRO A N 1
ATOM 900 C CA . PRO A 1 111 ? -2.383 12.728 2.163 1.00 97.94 111 PRO A CA 1
ATOM 901 C C . PRO A 1 111 ? -1.765 13.821 3.050 1.00 97.94 111 PRO A C 1
ATOM 903 O O . PRO A 1 111 ? -2.398 14.841 3.328 1.00 97.94 111 PRO A O 1
ATOM 906 N N . ASP A 1 112 ? -0.539 13.599 3.511 1.00 96.38 112 ASP A N 1
ATOM 907 C CA . ASP A 1 112 ? 0.159 14.457 4.470 1.00 96.38 112 ASP A CA 1
ATOM 908 C C . ASP A 1 112 ? 1.597 14.715 4.001 1.00 96.38 112 ASP A C 1
ATOM 910 O O . ASP A 1 112 ? 2.230 13.839 3.403 1.00 96.38 112 ASP A O 1
ATOM 914 N N . LYS A 1 113 ? 2.103 15.922 4.282 1.00 95.56 113 LYS A N 1
ATOM 915 C CA . LYS A 1 113 ? 3.454 16.386 3.918 1.00 95.56 113 LYS A CA 1
ATOM 916 C C . LYS A 1 113 ? 3.800 16.125 2.436 1.00 95.56 113 LYS A C 1
ATOM 918 O O . LYS A 1 113 ? 4.559 15.197 2.140 1.00 95.56 113 LYS A O 1
ATOM 923 N N . PRO A 1 114 ? 3.222 16.897 1.497 1.00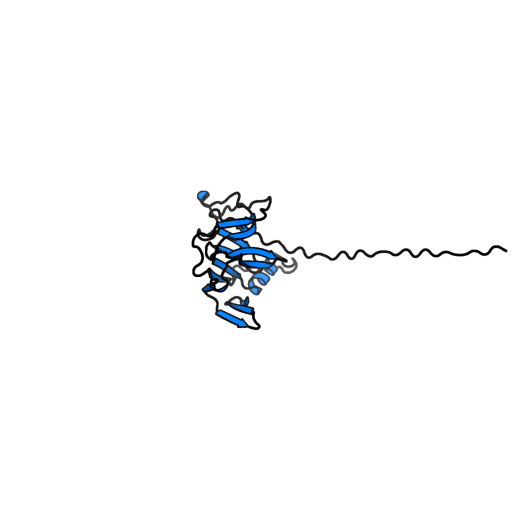 97.25 114 PRO A N 1
ATOM 924 C CA . PRO A 1 114 ? 3.588 16.792 0.089 1.00 97.25 114 PRO A CA 1
ATOM 925 C C . PRO A 1 114 ? 5.060 17.152 -0.117 1.00 97.25 114 PRO A C 1
ATOM 927 O O . PRO A 1 114 ? 5.581 18.051 0.544 1.00 97.25 114 PRO A O 1
ATOM 930 N N . PHE A 1 115 ? 5.708 16.473 -1.055 1.00 95.88 115 PHE A N 1
ATOM 931 C CA . PHE A 1 115 ? 6.973 16.935 -1.609 1.00 95.88 115 PHE A CA 1
ATOM 932 C C . PHE A 1 115 ? 6.734 18.074 -2.608 1.00 95.88 115 PHE A C 1
ATOM 934 O O . PHE A 1 115 ? 5.644 18.212 -3.165 1.00 95.88 115 PHE A O 1
ATOM 941 N N . GLU A 1 116 ? 7.767 18.887 -2.837 1.00 96.56 116 GLU A N 1
ATOM 942 C CA . GLU A 1 116 ? 7.725 19.981 -3.817 1.00 96.56 116 GLU A CA 1
ATOM 943 C C . GLU A 1 116 ? 7.811 19.477 -5.265 1.00 96.56 116 GLU A C 1
ATOM 945 O O . GLU A 1 116 ? 7.390 20.171 -6.188 1.00 96.56 116 GLU A O 1
ATOM 950 N N . PHE A 1 117 ? 8.327 18.262 -5.469 1.00 96.62 117 PHE A N 1
ATOM 951 C CA . PHE A 1 117 ? 8.408 17.628 -6.780 1.00 96.62 117 PHE A CA 1
ATOM 952 C C . PHE A 1 117 ? 7.189 16.746 -7.082 1.00 96.62 117 PHE A C 1
ATOM 954 O O . PHE A 1 117 ? 6.394 16.383 -6.210 1.00 96.62 117 PHE A O 1
ATOM 961 N N . VAL A 1 118 ? 7.069 16.376 -8.356 1.00 98.00 118 VAL A N 1
ATOM 962 C CA . VAL A 1 118 ? 6.030 15.486 -8.881 1.00 98.00 118 VAL A CA 1
ATOM 963 C C . VAL A 1 118 ? 6.645 14.424 -9.783 1.00 98.00 118 VAL A C 1
ATOM 965 O O . VAL A 1 118 ? 7.711 14.637 -10.362 1.00 98.00 118 VAL A O 1
ATOM 968 N N . ASN A 1 119 ? 5.925 13.316 -9.967 1.00 97.62 119 ASN A N 1
ATOM 969 C CA . ASN A 1 119 ? 6.314 12.271 -10.912 1.00 97.62 119 ASN A CA 1
ATOM 970 C C . ASN A 1 119 ? 5.433 12.318 -12.165 1.00 97.62 119 ASN A C 1
ATOM 972 O O . ASN A 1 119 ? 4.225 12.559 -12.094 1.00 97.62 119 ASN A O 1
ATOM 976 N N . ASN A 1 120 ? 6.043 12.044 -13.317 1.00 97.69 120 ASN A N 1
ATOM 977 C CA . ASN A 1 120 ? 5.364 11.948 -14.604 1.00 97.69 120 ASN A CA 1
ATOM 978 C C . ASN A 1 120 ? 5.569 10.544 -15.183 1.00 97.69 120 ASN A C 1
ATOM 980 O O . ASN A 1 120 ? 6.697 10.060 -15.253 1.00 97.69 120 ASN A O 1
ATOM 984 N N . TYR A 1 121 ? 4.481 9.902 -15.602 1.00 96.50 121 TYR A N 1
ATOM 985 C CA . TYR A 1 121 ? 4.461 8.535 -16.113 1.00 96.50 121 TYR A CA 1
ATOM 986 C C . TYR A 1 121 ? 3.966 8.521 -17.557 1.00 96.50 121 TYR A C 1
ATOM 988 O O . TYR A 1 121 ? 2.784 8.735 -17.826 1.00 96.50 121 TYR A O 1
ATOM 996 N N . PHE A 1 122 ? 4.874 8.215 -18.480 1.00 96.06 122 PHE A N 1
ATOM 997 C CA . PHE A 1 122 ? 4.600 8.083 -19.911 1.00 96.06 122 PHE A CA 1
ATOM 998 C C . PHE A 1 122 ? 4.734 6.611 -20.324 1.00 96.06 122 PHE A C 1
ATOM 1000 O O . PHE A 1 122 ? 5.675 6.215 -21.007 1.00 96.06 122 PHE A O 1
ATOM 1007 N N . ILE A 1 123 ? 3.833 5.771 -19.808 1.00 90.88 123 ILE A N 1
ATOM 1008 C CA . ILE A 1 123 ? 3.897 4.311 -19.965 1.00 90.88 123 ILE A CA 1
ATOM 1009 C C . ILE A 1 123 ? 3.198 3.899 -21.266 1.00 90.88 123 ILE A C 1
ATOM 1011 O O . ILE A 1 123 ? 2.010 4.160 -21.457 1.00 90.88 123 ILE A O 1
ATOM 1015 N N . GLY A 1 124 ? 3.932 3.216 -22.148 1.00 91.62 124 GLY A N 1
ATOM 1016 C CA . GLY A 1 124 ? 3.425 2.750 -23.438 1.00 91.62 124 GLY A CA 1
ATOM 1017 C C . GLY A 1 124 ? 3.124 3.879 -24.433 1.00 91.62 124 GLY A C 1
ATOM 1018 O O . GLY A 1 124 ? 3.400 5.055 -24.199 1.00 91.62 124 GLY A O 1
ATOM 1019 N N . ASN A 1 125 ? 2.532 3.507 -25.571 1.00 94.06 125 ASN A N 1
ATOM 1020 C CA . ASN A 1 125 ? 2.354 4.415 -26.713 1.00 94.06 125 ASN A CA 1
ATOM 1021 C C . ASN A 1 125 ? 1.017 5.179 -26.701 1.00 94.06 125 ASN A C 1
ATOM 1023 O O . ASN A 1 125 ? 0.803 6.062 -27.531 1.00 94.06 125 ASN A O 1
ATOM 1027 N N . ASN A 1 126 ? 0.101 4.853 -25.782 1.00 90.94 126 ASN A N 1
ATOM 1028 C CA . ASN A 1 126 ? -1.189 5.529 -25.679 1.00 90.94 126 ASN A CA 1
ATOM 1029 C C . ASN A 1 126 ? -1.096 6.737 -24.736 1.00 90.94 126 ASN A C 1
ATOM 1031 O O . ASN A 1 126 ? -1.124 6.584 -23.517 1.00 90.94 126 ASN A O 1
ATOM 1035 N N . ARG A 1 127 ? -1.071 7.948 -25.306 1.00 92.69 127 ARG A N 1
ATOM 1036 C CA . ARG A 1 127 ? -1.005 9.205 -24.539 1.00 92.69 127 ARG A CA 1
ATOM 1037 C C . ARG A 1 127 ? -2.174 9.409 -23.575 1.00 92.69 127 ARG A C 1
ATOM 1039 O O . ARG A 1 127 ? -1.999 10.070 -22.561 1.00 92.69 127 ARG A O 1
ATOM 1046 N N . ALA A 1 128 ? -3.345 8.830 -23.849 1.00 89.88 128 ALA A N 1
ATOM 1047 C CA . ALA A 1 128 ? -4.494 8.909 -22.944 1.00 89.88 128 ALA A CA 1
ATOM 1048 C C . ALA A 1 128 ? -4.307 8.083 -21.656 1.00 89.88 128 ALA A C 1
ATOM 1050 O O . ALA A 1 128 ? -5.125 8.179 -20.748 1.00 89.88 128 ALA A O 1
ATOM 1051 N N . GLN A 1 129 ? -3.264 7.249 -21.586 1.00 87.88 129 GLN A N 1
ATOM 1052 C CA . GLN A 1 129 ? -2.876 6.483 -20.396 1.00 87.88 129 GLN A CA 1
ATOM 1053 C C . GLN A 1 129 ? -1.688 7.114 -19.657 1.00 87.88 129 GLN A C 1
ATOM 1055 O O . GLN A 1 129 ? -1.231 6.583 -18.647 1.00 87.88 129 GLN A O 1
ATOM 1060 N N . TRP A 1 130 ? -1.159 8.233 -20.158 1.00 96.00 130 TRP A N 1
ATOM 1061 C CA . TRP A 1 130 ? -0.089 8.955 -19.488 1.00 96.00 130 TRP A CA 1
ATOM 1062 C C . TRP A 1 130 ? -0.631 9.733 -18.290 1.00 96.00 130 TRP A C 1
ATOM 1064 O O . TRP A 1 130 ? -1.731 10.284 -18.327 1.00 96.00 130 TRP A O 1
ATOM 1074 N N . ALA A 1 131 ? 0.169 9.805 -17.232 1.00 97.12 131 ALA A N 1
ATOM 1075 C CA . ALA A 1 131 ? -0.182 10.490 -15.999 1.00 97.12 131 ALA A CA 1
ATOM 1076 C C . ALA A 1 131 ? 0.911 11.494 -15.629 1.00 97.12 131 ALA A C 1
ATOM 1078 O O . ALA A 1 131 ? 1.997 11.117 -15.193 1.00 97.12 131 ALA A O 1
ATOM 1079 N N . SER A 1 132 ? 0.612 12.781 -15.786 1.00 97.19 132 SER A N 1
ATOM 1080 C CA . SER A 1 132 ? 1.495 13.879 -15.378 1.00 97.19 132 SER A CA 1
ATOM 1081 C C . SER A 1 132 ? 1.105 14.446 -14.017 1.00 97.19 132 SER A C 1
ATOM 1083 O O . SER A 1 132 ? -0.026 14.245 -13.564 1.00 97.19 132 SER A O 1
ATOM 1085 N N . ASP A 1 133 ? 2.021 15.163 -13.367 1.00 97.50 133 ASP A N 1
ATOM 1086 C CA . ASP A 1 133 ? 1.806 15.833 -12.076 1.00 97.50 133 ASP A CA 1
ATOM 1087 C C . ASP A 1 133 ? 1.247 14.892 -10.996 1.00 97.50 133 ASP A C 1
ATOM 1089 O O . ASP A 1 133 ? 0.295 15.218 -10.274 1.00 97.50 133 ASP A O 1
ATOM 1093 N N . CYS A 1 134 ? 1.791 13.675 -10.920 1.00 98.19 134 CYS A N 1
ATOM 1094 C CA . CYS A 1 134 ? 1.459 12.747 -9.848 1.00 98.19 134 CYS A CA 1
ATOM 1095 C C . CYS A 1 134 ? 2.126 13.247 -8.567 1.00 98.19 134 CYS A C 1
ATOM 1097 O O . CYS A 1 134 ? 3.351 13.196 -8.439 1.00 98.19 134 CYS A O 1
ATOM 1099 N N . LYS A 1 135 ? 1.315 13.747 -7.629 1.00 98.44 135 LYS A N 1
ATOM 1100 C CA . LYS A 1 135 ? 1.804 14.268 -6.349 1.00 98.44 135 LYS A CA 1
ATOM 1101 C C . LYS A 1 135 ? 2.434 13.161 -5.512 1.00 98.44 135 LYS A C 1
ATOM 1103 O O . LYS A 1 135 ? 1.946 12.026 -5.499 1.00 98.44 135 LYS A O 1
ATOM 1108 N N . VAL A 1 136 ? 3.476 13.532 -4.780 1.00 98.31 136 VAL A N 1
ATOM 1109 C CA . VAL A 1 136 ? 4.237 12.637 -3.909 1.00 98.31 136 VAL A CA 1
ATOM 1110 C C . VAL A 1 136 ? 4.114 13.122 -2.469 1.00 98.31 136 VAL A C 1
ATOM 1112 O O . VAL A 1 136 ? 4.178 14.322 -2.201 1.00 98.31 136 VAL A O 1
ATOM 1115 N N . PHE A 1 137 ? 3.900 12.198 -1.538 1.00 98.00 137 PHE A N 1
ATOM 1116 C CA . PHE A 1 137 ? 3.631 12.495 -0.132 1.00 98.00 137 PHE A CA 1
ATOM 1117 C C . PHE A 1 137 ? 4.511 11.655 0.786 1.00 98.00 137 PHE A C 1
ATOM 1119 O O . PHE A 1 137 ? 4.881 10.532 0.447 1.00 98.00 137 PHE A O 1
ATOM 1126 N N . GLN A 1 138 ? 4.804 12.169 1.977 1.00 96.38 138 GLN A N 1
ATOM 1127 C CA . GLN A 1 138 ? 5.580 11.432 2.982 1.00 96.38 138 GLN A CA 1
ATOM 1128 C C . GLN A 1 138 ? 4.727 10.495 3.844 1.00 96.38 138 GLN A C 1
ATOM 1130 O O . GLN A 1 138 ? 5.255 9.583 4.486 1.00 96.38 138 GLN A O 1
ATOM 1135 N N . ALA A 1 139 ? 3.421 10.749 3.925 1.00 97.62 139 ALA A N 1
ATOM 1136 C CA . ALA A 1 139 ? 2.495 9.937 4.697 1.00 97.62 139 ALA A CA 1
ATOM 1137 C C . ALA A 1 139 ? 1.082 10.014 4.122 1.00 97.62 139 ALA A C 1
ATOM 1139 O O . ALA A 1 139 ? 0.686 11.024 3.541 1.00 97.62 139 ALA A O 1
ATOM 1140 N N . ILE A 1 140 ? 0.298 8.962 4.341 1.00 98.50 140 ILE A N 1
ATOM 1141 C CA . ILE A 1 140 ? -1.117 8.908 3.964 1.00 98.50 140 ILE A CA 1
ATOM 1142 C C . ILE A 1 140 ? -1.928 8.467 5.179 1.00 98.50 140 ILE A C 1
ATOM 1144 O O . ILE A 1 140 ? -1.609 7.458 5.807 1.00 98.50 140 ILE A O 1
ATOM 1148 N N . THR A 1 141 ? -2.990 9.200 5.513 1.00 98.56 141 THR A N 1
ATOM 1149 C CA . THR A 1 141 ? -3.901 8.847 6.609 1.00 98.56 141 THR A CA 1
ATOM 1150 C C . THR A 1 141 ? -5.285 8.523 6.072 1.00 98.56 141 THR A C 1
ATOM 1152 O O . THR A 1 141 ? -5.923 9.352 5.439 1.00 98.56 141 THR A O 1
ATOM 1155 N N . TYR A 1 142 ? -5.777 7.331 6.367 1.00 98.38 142 TYR A N 1
ATOM 1156 C CA . TYR A 1 142 ? -7.136 6.906 6.081 1.00 98.38 142 TYR A CA 1
ATOM 1157 C C . TYR A 1 142 ? -7.959 7.153 7.341 1.00 98.38 142 TYR A C 1
ATOM 1159 O O . TYR A 1 142 ? -7.707 6.550 8.384 1.00 98.38 142 TYR A O 1
ATOM 1167 N N . LYS A 1 143 ? -8.912 8.078 7.269 1.00 97.81 143 LYS A N 1
ATOM 1168 C CA . LYS A 1 143 ? -9.752 8.471 8.400 1.00 97.81 143 LYS A CA 1
ATOM 1169 C C . LYS A 1 143 ? -10.989 7.594 8.501 1.00 97.81 143 LYS A C 1
ATOM 1171 O O . LYS A 1 143 ? -11.632 7.321 7.486 1.00 97.81 143 LYS A O 1
ATOM 1176 N N . ASN A 1 144 ? -11.347 7.231 9.735 1.00 96.31 144 ASN A N 1
ATOM 1177 C CA . ASN A 1 144 ? -12.523 6.412 10.047 1.00 96.31 144 ASN A CA 1
ATOM 1178 C C . ASN A 1 144 ? -12.610 5.139 9.186 1.00 96.31 144 ASN A C 1
ATOM 1180 O O . ASN A 1 144 ? -13.660 4.830 8.618 1.00 96.31 144 ASN A O 1
ATOM 1184 N N . VAL A 1 145 ? -11.501 4.401 9.081 1.00 97.38 145 VAL A N 1
ATOM 1185 C CA . VAL A 1 145 ? -11.506 3.072 8.444 1.00 97.38 145 VAL A CA 1
ATOM 1186 C C . VAL A 1 145 ? -12.416 2.133 9.231 1.00 97.38 145 VAL A C 1
ATOM 1188 O O . VAL A 1 145 ? -13.194 1.390 8.641 1.00 97.38 145 VAL A O 1
ATOM 1191 N N . TYR A 1 146 ? -12.393 2.257 10.557 1.00 97.56 146 TYR A N 1
ATOM 1192 C CA . TYR A 1 146 ? -13.450 1.788 11.449 1.00 97.56 146 TYR A CA 1
ATOM 1193 C C . TYR A 1 146 ? -13.982 2.981 12.260 1.00 97.56 146 TYR A C 1
ATOM 1195 O O . TYR A 1 146 ? -13.306 4.015 12.324 1.00 97.56 146 TYR A O 1
ATOM 1203 N N . PRO A 1 147 ? -15.161 2.884 12.902 1.00 96.50 147 PRO A N 1
ATOM 1204 C CA . PRO A 1 147 ? -15.670 3.960 13.749 1.00 96.50 147 PRO A CA 1
ATOM 1205 C C . PRO A 1 147 ? -14.634 4.411 14.789 1.00 96.50 147 PRO A C 1
ATOM 1207 O O . PRO A 1 147 ? -14.196 3.619 15.622 1.00 96.50 147 PRO A O 1
ATOM 1210 N N . ASN A 1 148 ? -14.239 5.688 14.724 1.00 97.69 148 ASN A N 1
ATOM 1211 C CA . ASN A 1 148 ? -13.210 6.308 15.570 1.00 97.69 148 ASN A CA 1
ATOM 1212 C C . ASN A 1 148 ? -11.801 5.687 15.457 1.00 97.69 148 ASN A C 1
ATOM 1214 O O . ASN A 1 148 ? -10.985 5.870 16.360 1.00 97.69 148 ASN A O 1
ATOM 1218 N N . ILE A 1 149 ? -11.480 4.997 14.358 1.00 98.44 149 ILE A N 1
ATOM 1219 C CA . ILE A 1 149 ? -10.147 4.429 14.116 1.00 98.44 149 ILE A CA 1
ATOM 1220 C C . ILE A 1 149 ? -9.636 4.873 12.748 1.00 98.44 149 ILE A C 1
ATOM 1222 O O . ILE A 1 149 ? -10.246 4.590 11.713 1.00 98.44 149 ILE A O 1
ATOM 1226 N N . ASP A 1 150 ? -8.486 5.536 12.759 1.00 98.31 150 ASP A N 1
ATOM 1227 C CA . ASP A 1 150 ? -7.755 5.915 11.554 1.00 98.31 150 ASP A CA 1
ATOM 1228 C C . ASP A 1 150 ? -6.611 4.920 11.297 1.00 98.31 150 ASP A C 1
ATOM 1230 O O . ASP A 1 150 ? -6.153 4.238 12.216 1.00 98.31 150 ASP A O 1
ATOM 1234 N N . ILE A 1 151 ? -6.107 4.869 10.066 1.00 98.12 151 ILE A N 1
ATOM 1235 C CA . ILE A 1 151 ? -4.861 4.170 9.720 1.00 98.12 151 ILE A CA 1
ATOM 1236 C C . ILE A 1 151 ? -3.905 5.178 9.106 1.00 98.12 151 ILE A C 1
ATOM 1238 O O . ILE A 1 151 ? -4.281 5.890 8.177 1.00 98.12 151 ILE A O 1
ATOM 1242 N N . ARG A 1 152 ? -2.667 5.242 9.593 1.00 98.25 152 ARG A N 1
ATOM 1243 C CA . ARG A 1 152 ? -1.641 6.133 9.039 1.00 98.25 152 ARG A CA 1
ATOM 1244 C C . ARG A 1 152 ? -0.464 5.334 8.513 1.00 98.25 152 ARG A C 1
ATOM 1246 O O . ARG A 1 152 ? 0.148 4.616 9.288 1.00 98.25 152 ARG A O 1
ATOM 1253 N N . TYR A 1 153 ? -0.125 5.522 7.242 1.00 97.88 153 TYR A N 1
ATOM 1254 C CA . TYR A 1 153 ? 1.047 4.959 6.571 1.00 97.88 15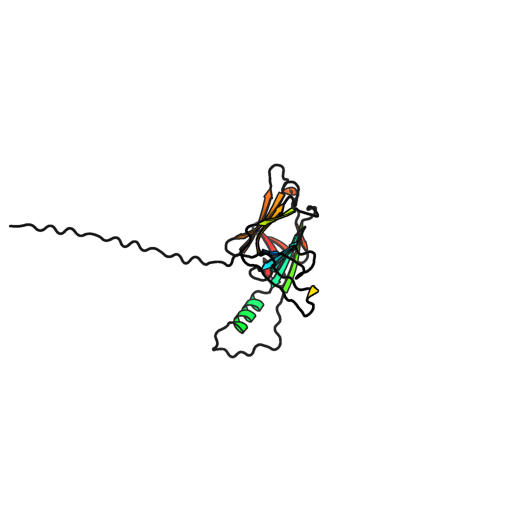3 TYR A CA 1
ATOM 1255 C C . TYR A 1 153 ? 2.145 6.015 6.482 1.00 97.88 153 TYR A C 1
ATOM 1257 O O . TYR A 1 153 ? 1.861 7.156 6.108 1.00 97.88 153 TYR A O 1
ATOM 1265 N N . TYR A 1 154 ? 3.377 5.659 6.838 1.00 96.25 154 TYR A N 1
ATOM 1266 C CA . TYR A 1 154 ? 4.511 6.585 6.846 1.00 96.25 154 TYR A CA 1
ATOM 1267 C C . TYR A 1 154 ? 5.856 5.846 6.799 1.00 96.25 154 TYR A C 1
ATOM 1269 O O . TYR A 1 154 ? 5.934 4.643 7.047 1.00 96.25 154 TYR A O 1
ATOM 1277 N N . SER A 1 155 ? 6.924 6.588 6.503 1.00 91.94 155 SER A N 1
ATOM 1278 C CA . SER A 1 155 ? 8.302 6.105 6.629 1.00 91.94 155 SER A CA 1
ATOM 1279 C C . SER A 1 155 ? 8.840 6.324 8.043 1.00 91.94 155 SER A C 1
ATOM 1281 O O . SER A 1 155 ? 8.695 7.414 8.602 1.00 91.94 155 SER A O 1
ATOM 1283 N N . SER A 1 156 ? 9.525 5.329 8.600 1.00 89.75 156 SER A N 1
ATOM 1284 C CA . SER A 1 156 ? 10.284 5.447 9.846 1.00 89.75 156 SER A CA 1
ATOM 1285 C C . SER A 1 156 ? 11.631 4.757 9.688 1.00 89.75 156 SER A C 1
ATOM 1287 O O . SER A 1 156 ? 11.689 3.543 9.506 1.00 89.75 156 SER A O 1
ATOM 1289 N N . SER A 1 157 ? 12.721 5.521 9.775 1.00 86.06 157 SER A N 1
ATOM 1290 C CA . SER A 1 157 ? 14.085 5.007 9.563 1.00 86.06 157 SER A CA 1
ATOM 1291 C C . SER A 1 157 ? 14.229 4.233 8.241 1.00 86.06 157 SER A C 1
ATOM 1293 O O . SER A 1 157 ? 14.831 3.165 8.213 1.00 86.06 157 SER A O 1
ATOM 1295 N N . GLY A 1 158 ? 13.594 4.725 7.170 1.00 82.06 158 GLY A N 1
ATOM 1296 C CA . GLY A 1 158 ? 13.578 4.084 5.847 1.00 82.06 158 GLY A CA 1
ATOM 1297 C C . GLY A 1 158 ? 12.649 2.884 5.696 1.00 82.06 158 GLY A C 1
ATOM 1298 O O . GLY A 1 158 ? 12.556 2.329 4.608 1.00 82.06 158 GLY A O 1
ATOM 1299 N N . ASN A 1 159 ? 11.965 2.472 6.763 1.00 87.12 159 ASN A N 1
ATOM 1300 C CA . ASN A 1 159 ? 11.066 1.326 6.743 1.00 87.12 159 ASN A CA 1
ATOM 1301 C C . ASN A 1 159 ? 9.613 1.782 6.663 1.00 87.12 159 ASN A C 1
ATOM 1303 O O . ASN A 1 159 ? 9.231 2.802 7.248 1.00 87.12 159 ASN A O 1
ATOM 1307 N N . LEU A 1 160 ? 8.790 0.989 5.978 1.00 91.50 160 LEU A N 1
ATOM 1308 C CA . LEU A 1 160 ? 7.350 1.195 5.960 1.00 91.50 160 LEU A CA 1
ATOM 1309 C C . LEU A 1 160 ? 6.803 0.924 7.358 1.00 91.50 160 LEU A C 1
ATOM 1311 O O . LEU A 1 160 ? 7.031 -0.144 7.927 1.00 91.50 160 LEU A O 1
ATOM 1315 N N . LYS A 1 161 ? 6.025 1.865 7.882 1.00 93.50 161 LYS A N 1
ATOM 1316 C CA . LYS A 1 161 ? 5.200 1.649 9.066 1.00 93.50 161 LYS A CA 1
ATOM 1317 C C . LYS A 1 161 ? 3.760 2.026 8.780 1.00 93.50 161 LYS A C 1
ATOM 1319 O O . LYS A 1 161 ? 3.472 2.908 7.966 1.00 93.50 161 LYS A O 1
ATOM 1324 N N . TYR A 1 162 ? 2.863 1.368 9.498 1.00 95.19 162 TYR A N 1
ATOM 1325 C CA . TYR A 1 162 ? 1.491 1.813 9.622 1.00 95.19 162 TYR A CA 1
ATOM 1326 C C . TYR A 1 162 ? 1.001 1.649 11.054 1.00 95.19 162 TYR A C 1
ATOM 1328 O O . TYR A 1 162 ? 1.342 0.672 11.716 1.00 95.19 162 TYR A O 1
ATOM 1336 N N . ASP A 1 163 ? 0.180 2.594 11.502 1.00 97.00 163 ASP A N 1
ATOM 1337 C CA . ASP A 1 163 ? -0.405 2.584 12.841 1.00 97.00 163 ASP A CA 1
ATOM 1338 C C . ASP A 1 163 ? -1.931 2.671 12.749 1.00 97.00 163 ASP A C 1
ATOM 1340 O O . ASP A 1 163 ? -2.471 3.480 11.987 1.00 97.00 163 ASP A O 1
ATOM 1344 N N . PHE A 1 164 ? -2.625 1.869 13.562 1.00 97.94 164 PHE A N 1
ATOM 1345 C CA . PHE A 1 164 ? -4.042 2.069 13.864 1.00 97.94 164 PHE A CA 1
ATOM 1346 C C . PHE A 1 164 ? -4.168 3.100 14.985 1.00 97.94 164 PHE A C 1
ATOM 1348 O O . PHE A 1 164 ? -3.762 2.851 16.121 1.00 97.94 164 PHE A O 1
ATOM 1355 N N . ILE A 1 165 ? -4.744 4.258 14.677 1.00 98.31 165 ILE A N 1
ATOM 1356 C CA . ILE A 1 165 ? -4.927 5.349 15.636 1.00 98.31 165 ILE A CA 1
ATOM 1357 C C . ILE A 1 165 ? -6.351 5.260 16.176 1.00 98.31 165 ILE A C 1
ATOM 1359 O O . ILE A 1 165 ? -7.307 5.688 15.528 1.00 98.31 165 ILE A O 1
ATOM 1363 N N . VAL A 1 166 ? -6.487 4.686 17.370 1.00 98.38 166 VAL A N 1
ATOM 1364 C CA . VAL A 1 166 ? -7.773 4.549 18.062 1.00 98.38 166 VAL A CA 1
ATOM 1365 C C . VAL A 1 166 ? -8.075 5.849 18.805 1.00 98.38 166 VAL A C 1
ATOM 1367 O O . VAL A 1 166 ? -7.424 6.181 19.795 1.00 98.38 166 VAL A O 1
ATOM 1370 N N . ARG A 1 167 ? -9.053 6.606 18.307 1.00 97.94 167 ARG A N 1
ATOM 1371 C CA . ARG A 1 167 ? -9.541 7.841 18.937 1.00 97.94 167 ARG A CA 1
ATOM 1372 C C . ARG A 1 167 ? -10.522 7.503 20.072 1.00 97.94 167 ARG A C 1
ATOM 1374 O O . ARG A 1 167 ? -11.011 6.371 20.125 1.00 97.94 167 ARG A O 1
ATOM 1381 N N . PRO A 1 168 ? -10.838 8.449 20.981 1.00 98.12 168 PRO A N 1
ATOM 1382 C CA . PRO A 1 168 ? -11.825 8.219 22.036 1.00 98.12 168 PRO A CA 1
ATOM 1383 C C . PRO A 1 168 ? -13.126 7.604 21.497 1.00 98.12 168 PRO A C 1
ATOM 1385 O O . PRO A 1 168 ? -13.656 8.047 20.480 1.00 98.12 168 PRO A O 1
ATOM 1388 N N . GLY A 1 169 ? -13.610 6.550 22.161 1.00 97.31 169 GLY A N 1
ATOM 1389 C CA . GLY A 1 169 ? -14.792 5.789 21.735 1.00 97.31 169 GLY A CA 1
ATOM 1390 C C . GLY A 1 169 ? -14.556 4.777 20.603 1.00 97.31 169 GLY A C 1
ATOM 1391 O O . GLY A 1 169 ? -15.507 4.129 20.171 1.00 97.31 169 GLY A O 1
ATOM 1392 N N . GLY A 1 170 ? -13.330 4.625 20.097 1.00 98.06 170 GLY A N 1
ATOM 1393 C CA . GLY A 1 170 ? -12.978 3.570 19.145 1.00 98.06 170 GLY A CA 1
ATOM 1394 C C . GLY A 1 170 ? -12.876 2.198 19.808 1.00 98.06 170 GLY A C 1
ATOM 1395 O O . GLY A 1 170 ? -12.413 2.076 20.941 1.00 98.06 170 GLY A O 1
ATOM 1396 N N . ASN A 1 171 ? -13.294 1.154 19.090 1.00 97.88 171 ASN A N 1
ATOM 1397 C CA . ASN A 1 171 ? -13.222 -0.231 19.555 1.00 97.88 171 ASN A CA 1
ATOM 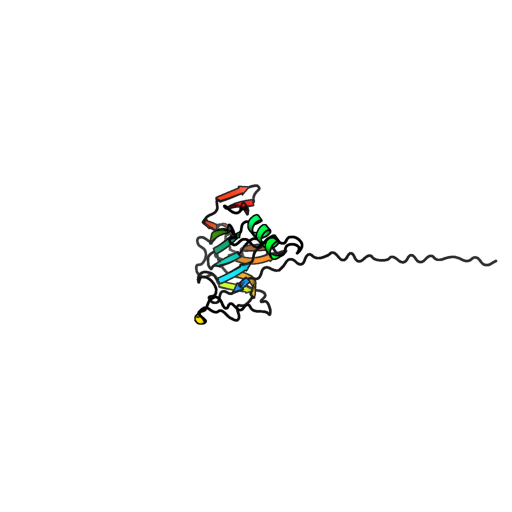1398 C C . ASN A 1 171 ? -12.117 -0.999 18.804 1.00 97.88 171 ASN A C 1
ATOM 1400 O O . ASN A 1 171 ? -12.350 -1.414 17.667 1.00 97.88 171 ASN A O 1
ATOM 1404 N N . PRO A 1 172 ? -10.951 -1.270 19.424 1.00 97.25 172 PRO A N 1
ATOM 1405 C CA . PRO A 1 172 ? -9.866 -2.011 18.778 1.00 97.25 172 PRO A CA 1
ATOM 1406 C C . PRO A 1 172 ? -10.271 -3.409 18.295 1.00 97.25 172 PRO A C 1
ATOM 1408 O O . PRO A 1 172 ? -9.700 -3.906 17.330 1.00 97.25 172 PRO A O 1
ATOM 1411 N N . LYS A 1 173 ? -11.285 -4.035 18.915 1.00 97.75 173 LYS A N 1
ATOM 1412 C CA . LYS A 1 173 ? -11.784 -5.360 18.506 1.00 97.75 173 LYS A CA 1
ATOM 1413 C C . LYS A 1 173 ? -12.476 -5.353 17.140 1.00 97.75 173 LYS A C 1
ATOM 1415 O O . LYS A 1 173 ? -12.713 -6.419 16.591 1.00 97.75 173 LYS A O 1
ATOM 1420 N N . ALA A 1 174 ? -12.820 -4.180 16.604 1.00 97.00 174 ALA A N 1
ATOM 1421 C CA . ALA A 1 174 ? -13.366 -4.062 15.255 1.00 97.00 174 ALA A CA 1
ATOM 1422 C C . ALA A 1 174 ? -12.302 -4.309 14.171 1.00 97.00 174 ALA A C 1
ATOM 1424 O O . ALA A 1 174 ? -12.647 -4.685 13.054 1.00 97.00 174 ALA A O 1
ATOM 1425 N N . ILE A 1 175 ? -11.016 -4.116 14.491 1.00 97.69 175 ILE A N 1
ATOM 1426 C CA . ILE A 1 175 ? -9.925 -4.252 13.527 1.00 97.69 175 ILE A CA 1
ATOM 1427 C C . ILE A 1 175 ? -9.766 -5.728 13.166 1.00 97.69 175 ILE A C 1
ATOM 1429 O O . ILE A 1 175 ? -9.286 -6.527 13.967 1.00 97.69 175 ILE A O 1
ATOM 1433 N N . THR A 1 176 ? -10.141 -6.076 11.937 1.00 96.94 176 THR A N 1
ATOM 1434 C CA . THR A 1 176 ? -10.015 -7.439 11.416 1.00 96.94 176 THR A CA 1
ATOM 1435 C C . THR A 1 176 ? -9.264 -7.416 10.092 1.00 96.94 176 THR A C 1
ATOM 1437 O O . THR A 1 176 ? -9.670 -6.738 9.148 1.00 96.94 176 THR A O 1
ATOM 1440 N N . LEU A 1 177 ? -8.157 -8.156 10.024 1.00 97.38 177 LEU A N 1
ATOM 1441 C CA . LEU A 1 177 ? -7.296 -8.236 8.846 1.00 97.38 177 LEU A CA 1
ATOM 1442 C C . LEU A 1 177 ? -7.393 -9.628 8.230 1.00 97.38 177 LEU A C 1
ATOM 1444 O O . LEU A 1 177 ? -7.187 -10.625 8.919 1.00 97.38 177 LEU A O 1
ATOM 1448 N N . GLN A 1 178 ? -7.667 -9.692 6.932 1.00 98.00 178 GLN A N 1
ATOM 1449 C CA . GLN A 1 178 ? -7.578 -10.919 6.148 1.00 98.00 178 GLN A CA 1
ATOM 1450 C C . GLN A 1 178 ? -6.380 -10.823 5.211 1.00 98.00 178 GLN A C 1
ATOM 1452 O O . GLN A 1 178 ? -6.261 -9.847 4.476 1.00 98.00 178 GLN A O 1
ATOM 1457 N N . TYR A 1 179 ? -5.519 -11.837 5.232 1.00 98.00 179 TYR A N 1
ATOM 1458 C CA . TYR A 1 179 ? -4.405 -11.964 4.299 1.00 98.00 179 TYR A CA 1
ATOM 1459 C C . TYR A 1 179 ? -4.751 -13.028 3.262 1.00 98.00 179 TYR A C 1
ATOM 1461 O O . TYR A 1 179 ? -5.023 -14.174 3.619 1.00 98.00 179 TYR A O 1
ATOM 1469 N N . ASP A 1 180 ? -4.704 -12.650 1.991 1.00 98.06 180 ASP A N 1
ATOM 1470 C CA . ASP A 1 180 ? -4.922 -13.553 0.867 1.00 98.06 180 ASP A CA 1
ATOM 1471 C C . ASP A 1 180 ? -3.574 -13.912 0.235 1.00 98.06 180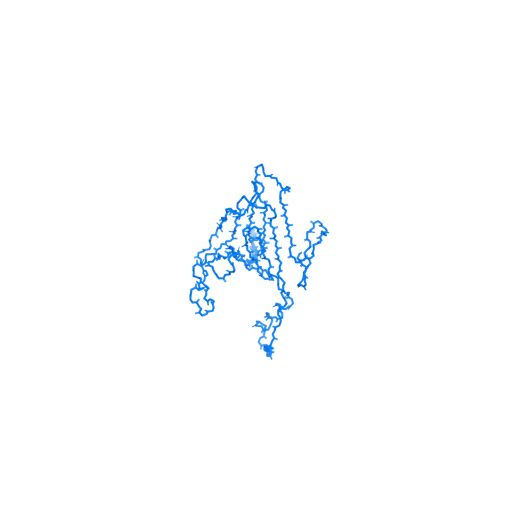 ASP A C 1
ATOM 1473 O O . ASP A 1 180 ? -2.856 -13.029 -0.243 1.00 98.06 180 ASP A O 1
ATOM 1477 N N . GLY A 1 181 ? -3.237 -15.204 0.224 1.00 96.44 181 GLY A N 1
ATOM 1478 C CA . GLY A 1 181 ? -2.026 -15.736 -0.410 1.00 96.44 181 GLY A CA 1
ATOM 1479 C C . GLY A 1 181 ? -1.026 -16.401 0.547 1.00 96.44 181 GLY A C 1
ATOM 1480 O O . GLY A 1 181 ? -0.718 -17.576 0.347 1.00 96.44 181 GLY A O 1
ATOM 1481 N N . PRO A 1 182 ? -0.484 -15.701 1.558 1.00 97.50 182 PRO A N 1
ATOM 1482 C CA . PRO A 1 182 ? 0.601 -16.216 2.377 1.00 97.50 182 PRO A CA 1
ATOM 1483 C C . PRO A 1 182 ? 0.091 -17.121 3.499 1.00 97.50 182 PRO A C 1
ATOM 1485 O O . PRO A 1 182 ? -1.089 -17.115 3.854 1.00 97.50 182 PRO A O 1
ATOM 1488 N N . LYS A 1 183 ? 1.010 -17.873 4.110 1.00 97.62 183 LYS A N 1
ATOM 1489 C CA . LYS A 1 183 ? 0.734 -18.594 5.359 1.00 97.62 183 LYS A CA 1
ATOM 1490 C C . LYS A 1 183 ? 1.044 -17.683 6.539 1.00 97.62 183 LYS A C 1
ATOM 1492 O O . LYS A 1 183 ? 2.072 -17.011 6.546 1.00 97.62 183 LYS A O 1
ATOM 1497 N N . LEU A 1 184 ? 0.165 -17.684 7.535 1.00 97.56 184 LEU A N 1
ATOM 1498 C CA . LEU A 1 184 ? 0.308 -16.864 8.733 1.00 97.56 184 LEU A CA 1
ATOM 1499 C C . LEU A 1 184 ? 0.654 -17.732 9.940 1.00 97.56 184 LEU A C 1
ATOM 1501 O O . LEU A 1 184 ? 0.065 -18.797 10.135 1.00 97.56 184 LEU A O 1
ATOM 1505 N N . ALA A 1 185 ? 1.558 -17.245 10.782 1.00 97.44 185 ALA A N 1
ATOM 1506 C CA . ALA A 1 185 ? 1.837 -17.826 12.088 1.00 97.44 185 ALA A CA 1
ATOM 1507 C C . ALA A 1 185 ? 2.111 -16.724 13.113 1.00 97.44 185 ALA A C 1
ATOM 1509 O O . ALA A 1 185 ? 2.612 -15.659 12.768 1.00 97.44 185 ALA A O 1
ATOM 1510 N N . ILE A 1 186 ? 1.831 -16.991 14.387 1.00 97.06 186 ILE A N 1
ATOM 1511 C CA . ILE A 1 186 ? 2.298 -16.138 15.482 1.00 97.06 186 ILE A CA 1
ATOM 1512 C C . ILE A 1 186 ? 3.533 -16.792 16.096 1.00 97.06 186 ILE A C 1
ATOM 1514 O O . ILE A 1 186 ? 3.454 -17.914 16.598 1.00 97.06 186 ILE A O 1
ATOM 1518 N N . LYS A 1 187 ? 4.674 -16.098 16.074 1.00 96.56 187 LYS A N 1
ATOM 1519 C CA . LYS A 1 187 ? 5.928 -16.541 16.705 1.00 96.56 187 LYS A CA 1
ATOM 1520 C C . LYS A 1 187 ? 6.476 -15.406 17.564 1.00 96.56 187 LYS A C 1
ATOM 1522 O O . LYS A 1 187 ? 6.613 -14.286 17.088 1.00 96.56 187 LYS A O 1
ATOM 1527 N N . ASN A 1 188 ? 6.781 -15.670 18.836 1.00 95.75 188 ASN A N 1
ATOM 1528 C CA . ASN A 1 188 ? 7.342 -14.674 19.766 1.00 95.75 188 ASN A CA 1
ATOM 1529 C C . ASN A 1 188 ? 6.554 -13.347 19.823 1.00 95.75 188 ASN A C 1
ATOM 1531 O O . ASN A 1 188 ? 7.146 -12.275 19.872 1.00 95.75 188 ASN A O 1
ATOM 1535 N N . LYS A 1 189 ? 5.213 -13.425 19.819 1.00 94.62 189 LYS A N 1
ATOM 1536 C CA . LYS A 1 189 ? 4.280 -12.276 19.778 1.00 94.62 189 LYS A CA 1
ATOM 1537 C C . LYS A 1 189 ? 4.317 -11.440 18.487 1.00 94.62 189 LYS A C 1
ATOM 1539 O O . LYS A 1 189 ? 3.643 -10.418 18.428 1.00 94.62 189 LYS A O 1
ATOM 1544 N N . ASN A 1 190 ? 5.022 -11.898 17.455 1.00 94.19 190 ASN A N 1
ATOM 1545 C CA . ASN A 1 190 ? 5.019 -11.292 16.130 1.00 94.19 190 ASN A CA 1
ATOM 1546 C C . ASN A 1 190 ? 4.153 -12.114 15.175 1.00 94.19 190 ASN A C 1
ATOM 1548 O O . ASN A 1 190 ? 4.121 -13.346 15.256 1.00 94.19 190 ASN A O 1
ATOM 1552 N N . LEU A 1 191 ? 3.474 -11.424 14.262 1.00 94.44 191 LEU A N 1
ATOM 1553 C CA . LEU A 1 191 ? 2.909 -12.053 13.077 1.00 94.44 191 LEU A CA 1
ATOM 1554 C C . LEU A 1 191 ? 4.055 -12.353 12.110 1.00 94.44 191 LEU A C 1
ATOM 1556 O O . LEU A 1 191 ? 4.813 -11.450 11.781 1.00 94.44 191 LEU A O 1
ATOM 1560 N N . VAL A 1 192 ? 4.161 -13.605 11.680 1.00 96.56 192 VAL A N 1
ATOM 1561 C CA . VAL A 1 192 ? 5.098 -14.060 10.652 1.00 96.56 192 VAL A CA 1
ATOM 1562 C C . VAL A 1 192 ? 4.301 -14.414 9.408 1.00 96.56 192 VAL A C 1
ATOM 1564 O O . VAL A 1 192 ? 3.350 -15.205 9.479 1.00 96.56 192 VAL A O 1
ATOM 1567 N N . ILE A 1 193 ? 4.688 -13.818 8.283 1.00 95.69 193 ILE A N 1
ATOM 1568 C CA . ILE A 1 193 ? 4.050 -13.995 6.981 1.00 95.69 193 ILE A CA 1
ATOM 1569 C C . ILE A 1 193 ? 5.009 -14.792 6.099 1.00 95.69 193 ILE A C 1
ATOM 1571 O O . ILE A 1 193 ? 5.985 -14.259 5.576 1.00 95.69 193 ILE A O 1
ATOM 1575 N N . THR A 1 194 ? 4.731 -16.079 5.911 1.00 97.12 194 THR A N 1
ATOM 1576 C CA . THR A 1 194 ? 5.557 -16.945 5.063 1.00 97.12 194 THR A CA 1
ATOM 1577 C C . THR A 1 194 ? 5.064 -16.886 3.619 1.00 97.12 194 THR A C 1
ATOM 1579 O O . THR A 1 194 ? 3.903 -17.205 3.327 1.00 97.12 194 THR A O 1
ATOM 1582 N N . THR A 1 195 ? 5.963 -16.522 2.703 1.00 96.38 195 THR A N 1
ATOM 1583 C CA . THR A 1 195 ? 5.716 -16.456 1.256 1.00 96.38 195 THR A CA 1
ATOM 1584 C C . THR A 1 195 ? 6.725 -17.321 0.487 1.00 96.38 195 THR A C 1
ATOM 1586 O O . THR A 1 195 ? 7.769 -17.671 1.037 1.00 96.38 195 THR A O 1
ATOM 1589 N N . PRO A 1 196 ? 6.474 -17.650 -0.794 1.00 96.25 196 PRO A N 1
ATOM 1590 C CA . PRO A 1 196 ? 7.447 -18.363 -1.628 1.00 96.25 196 PRO A CA 1
ATOM 1591 C C . PRO A 1 196 ? 8.777 -17.625 -1.845 1.00 96.25 196 PRO A C 1
ATOM 1593 O O . PRO A 1 196 ? 9.751 -18.253 -2.244 1.00 96.25 196 PRO A O 1
ATOM 1596 N N . VAL A 1 197 ? 8.821 -16.309 -1.610 1.00 95.12 197 VAL A N 1
ATOM 1597 C CA . VAL A 1 197 ? 10.007 -15.464 -1.847 1.00 95.12 197 VAL A CA 1
ATOM 1598 C C . VAL A 1 197 ? 10.664 -14.968 -0.555 1.00 95.12 197 VAL A C 1
ATOM 1600 O O . VAL A 1 197 ? 11.577 -14.151 -0.616 1.00 95.12 197 VAL A O 1
ATOM 1603 N N . GLY A 1 198 ? 10.216 -15.453 0.608 1.00 91.50 198 GLY A N 1
ATOM 1604 C CA . GLY A 1 198 ? 10.770 -15.094 1.915 1.00 91.50 198 GLY A CA 1
ATOM 1605 C C . GLY A 1 198 ? 9.719 -14.988 3.020 1.00 91.50 198 GLY A C 1
ATOM 1606 O O . GLY A 1 198 ? 8.511 -15.033 2.766 1.00 91.50 198 GLY A O 1
ATOM 1607 N N . GLU A 1 199 ? 10.193 -14.845 4.256 1.00 91.56 199 GLU A N 1
ATOM 1608 C CA . GLU A 1 199 ? 9.361 -14.488 5.410 1.00 91.56 199 GLU A CA 1
ATOM 1609 C C . GLU A 1 199 ? 9.425 -12.977 5.669 1.00 91.56 199 GLU A C 1
ATOM 1611 O O . GLU A 1 199 ? 10.476 -12.358 5.487 1.00 91.56 199 GLU A O 1
ATOM 1616 N N . VAL A 1 200 ? 8.294 -12.409 6.097 1.00 8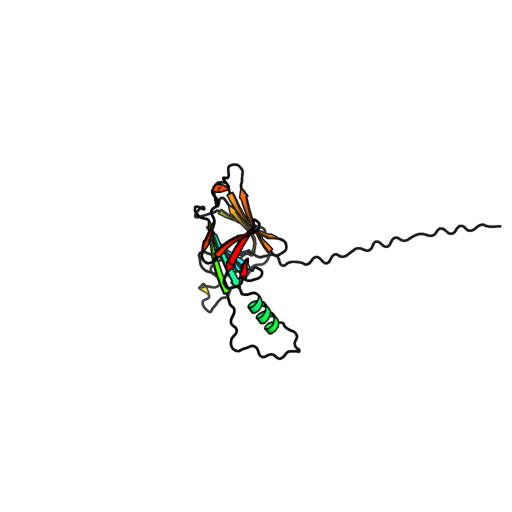4.88 200 VAL A N 1
ATOM 1617 C CA . VAL A 1 200 ? 8.152 -11.021 6.571 1.00 84.88 200 VAL A CA 1
ATOM 1618 C C . VAL A 1 200 ? 7.668 -11.023 8.013 1.00 84.88 200 VAL A C 1
ATOM 1620 O O . VAL A 1 200 ? 6.784 -11.859 8.331 1.00 84.88 200 VAL A O 1
#

Sequence (200 aa):
MVRFYHIIYLFSLSVFVVCSQKSFGQIEFIQNKGQWHNNVQYKAEVSAGSLYLEKNGFTILLQNADDVKMFTEMVHGNETATRPFPDKFTLHSFAYKVKFLNASASPFIQPDKPFEFVNNYFIGNNRAQWASDCKVFQAITYKNVYPNIDIRYYSSSGNLKYDFIVRPGGNPKAITLQYDGPKLAIKNKNLVITTPVGEV

pLDDT: mean 87.32, std 16.93, range [37.78, 98.56]

Foldseek 3Di:
DDDDDDDDDDDDDDDDPPDPPPPQDQWKWWADPQLDDPQFGTKTAFDAFIWGDGQFWIKTKGWQPVLVVVVCCVVPNDPPDPDPDDPDRDIDMDMKIKGFPPFDPGFDKDFAAWDPDADWAPPDDDPVNTDPRTIMGQKMKGHPSDPQWIKIWHDDSNHIDIDTDRHPPRDPVSGDMDMPAFDWDQDPNDIWTHHPRGID

Radius of gyration: 24.91 Å; chains: 1; bounding box: 82×55×69 Å

Secondary structure (DSSP, 8-state):
-PPPP------------------PPPPPEEEPSSSS-TTEEEEEEETTEEEEEETTEEEEEEE-HHHHHHHHHHHHS-TT---PPPS-----EEEEEEEETT--SS-EEEEEEEEEEEEEE--SS-GGG-EEEEEEEEEEEEEEEETTEEEEEEEETTEEEEEEEE-TT--GGG--EEEESSEEEEETTEEEEEETTEE-